Protein AF-A0A6P6GBT5-F1 (afdb_monomer_lite)

pLDDT: mean 78.89, std 23.99, range [30.38, 98.62]

Structure (mmCIF, N/CA/C/O backbone):
data_AF-A0A6P6GBT5-F1
#
_entry.id   AF-A0A6P6GBT5-F1
#
loop_
_atom_site.group_PDB
_atom_site.id
_atom_site.type_symbol
_atom_site.label_atom_id
_atom_site.label_alt_id
_atom_site.label_comp_id
_atom_site.label_asym_id
_atom_site.label_entity_id
_atom_site.label_seq_id
_atom_site.pdbx_PDB_ins_code
_atom_site.Cartn_x
_atom_site.Cartn_y
_atom_site.Cartn_z
_atom_site.occupancy
_atom_site.B_iso_or_equiv
_atom_site.auth_seq_id
_atom_site.auth_comp_id
_atom_site.auth_asym_id
_atom_site.auth_atom_id
_atom_site.pdbx_PDB_model_num
ATOM 1 N N . MET A 1 1 ? 24.470 29.383 -25.646 1.00 50.72 1 MET A N 1
ATOM 2 C CA . MET A 1 1 ? 24.548 29.019 -24.211 1.00 50.72 1 MET A CA 1
ATOM 3 C C . MET A 1 1 ? 24.202 30.186 -23.265 1.00 50.72 1 MET A C 1
ATOM 5 O O . MET A 1 1 ? 24.643 30.165 -22.128 1.00 50.72 1 MET A O 1
ATOM 9 N N . SER A 1 2 ? 23.346 31.145 -23.660 1.00 50.00 2 SER A N 1
ATOM 10 C CA . SER A 1 2 ? 22.980 32.285 -22.785 1.00 50.00 2 SER A CA 1
ATOM 11 C C . SER A 1 2 ? 21.480 32.556 -22.617 1.00 50.00 2 SER A C 1
ATOM 13 O O . SER A 1 2 ? 21.147 33.439 -21.845 1.00 50.00 2 SER A O 1
ATOM 15 N N . SER A 1 3 ? 20.554 31.818 -23.249 1.00 51.53 3 SER A N 1
ATOM 16 C CA . SER A 1 3 ? 19.111 32.133 -23.123 1.00 51.53 3 SER A CA 1
ATOM 17 C C . SER A 1 3 ? 18.326 31.259 -22.135 1.00 51.53 3 SER A C 1
ATOM 19 O O . SER A 1 3 ? 17.147 31.505 -21.929 1.00 51.53 3 SER A O 1
ATOM 21 N N . ILE A 1 4 ? 18.946 30.250 -21.508 1.00 47.84 4 ILE A N 1
ATOM 22 C CA . ILE A 1 4 ? 18.258 29.350 -20.554 1.00 47.84 4 ILE A CA 1
ATOM 23 C C . ILE A 1 4 ? 18.441 29.820 -19.097 1.00 47.84 4 ILE A C 1
ATOM 25 O O . ILE A 1 4 ? 17.639 29.488 -18.230 1.00 47.84 4 ILE A O 1
ATOM 29 N N . LEU A 1 5 ? 19.456 30.648 -18.824 1.00 44.03 5 LEU A N 1
ATOM 30 C CA . LEU A 1 5 ? 19.703 31.200 -17.485 1.00 44.03 5 LEU A CA 1
ATOM 31 C C . LEU A 1 5 ? 18.878 32.470 -17.193 1.00 44.03 5 LEU A C 1
ATOM 33 O O . LEU A 1 5 ? 18.572 32.733 -16.035 1.00 44.03 5 LEU A O 1
ATOM 37 N N . GLU A 1 6 ? 18.443 33.204 -18.223 1.00 42.38 6 GLU A N 1
ATOM 38 C CA . GLU A 1 6 ? 17.617 34.419 -18.084 1.00 42.38 6 GLU A CA 1
ATOM 39 C C . GLU A 1 6 ? 16.143 34.097 -17.747 1.00 42.38 6 GLU A C 1
ATOM 41 O O . GLU A 1 6 ? 15.542 34.728 -16.875 1.00 42.38 6 GLU A O 1
ATOM 46 N N . GLU A 1 7 ? 15.578 33.037 -18.340 1.00 43.94 7 GLU A N 1
ATOM 47 C CA . GLU A 1 7 ? 14.202 32.570 -18.071 1.00 43.94 7 GLU A CA 1
ATOM 48 C C . GLU A 1 7 ? 14.028 32.058 -16.624 1.00 43.94 7 GLU A C 1
ATOM 50 O O . GLU A 1 7 ? 12.977 32.229 -16.002 1.00 43.94 7 GLU A O 1
ATOM 55 N N . GLY A 1 8 ? 15.090 31.489 -16.038 1.00 43.59 8 GLY A N 1
ATOM 56 C CA . GLY A 1 8 ? 15.095 31.023 -14.647 1.00 43.59 8 GLY A CA 1
ATOM 57 C C . GLY A 1 8 ? 15.109 32.155 -13.611 1.00 43.59 8 GLY A C 1
ATOM 58 O O . GLY A 1 8 ? 14.575 31.994 -12.511 1.00 43.59 8 GLY A O 1
ATOM 59 N N . MET A 1 9 ? 15.667 33.319 -13.958 1.00 42.62 9 MET A N 1
ATOM 60 C CA . MET A 1 9 ? 15.789 34.465 -13.048 1.00 42.62 9 MET A CA 1
ATOM 61 C C . MET A 1 9 ? 14.521 35.338 -13.016 1.00 42.62 9 MET A C 1
ATOM 63 O O . MET A 1 9 ? 14.186 35.909 -11.973 1.00 42.62 9 MET A O 1
ATOM 67 N N . LEU A 1 10 ? 13.752 35.373 -14.111 1.00 46.16 10 LEU A N 1
ATOM 68 C CA . LEU A 1 10 ? 12.470 36.092 -14.194 1.00 46.16 10 LEU A CA 1
ATOM 69 C C . LEU A 1 10 ? 11.337 35.411 -13.402 1.00 46.16 10 LEU A C 1
ATOM 71 O O . LEU A 1 10 ? 10.457 36.093 -12.867 1.00 46.16 10 LEU A O 1
ATOM 75 N N . LEU A 1 11 ? 11.389 34.086 -13.236 1.00 45.25 11 LEU A N 1
ATOM 76 C CA . LEU A 1 11 ? 10.449 33.325 -12.399 1.00 45.25 11 LEU A CA 1
ATOM 77 C C . LEU A 1 11 ? 10.696 33.513 -10.892 1.00 45.25 11 LEU A C 1
ATOM 79 O O . LEU A 1 11 ? 9.744 33.537 -10.111 1.00 45.25 11 LEU A O 1
ATOM 83 N N . TRP A 1 12 ? 11.946 33.742 -10.479 1.00 42.47 12 TRP A N 1
ATOM 84 C CA . TRP A 1 12 ? 12.296 34.017 -9.079 1.00 42.47 12 TRP A CA 1
ATOM 85 C C . TRP A 1 12 ? 11.873 35.418 -8.611 1.00 42.47 12 TRP A C 1
ATOM 87 O O . TRP A 1 12 ? 11.476 35.598 -7.457 1.00 42.47 12 TRP A O 1
ATOM 97 N N . LEU A 1 13 ? 11.880 36.414 -9.502 1.00 41.12 13 LEU A N 1
ATOM 98 C CA . LEU A 1 13 ? 11.468 37.787 -9.176 1.00 41.12 13 LEU A CA 1
ATOM 99 C C . LEU A 1 13 ? 9.943 37.956 -9.064 1.00 41.12 13 LEU A C 1
ATOM 101 O O . LEU A 1 13 ? 9.474 38.864 -8.375 1.00 41.12 13 LEU A O 1
ATOM 105 N N . ARG A 1 14 ? 9.151 37.056 -9.663 1.00 41.09 14 ARG A N 1
ATOM 106 C CA . ARG A 1 14 ? 7.678 37.093 -9.591 1.00 41.09 14 ARG A CA 1
ATOM 107 C C . ARG A 1 14 ? 7.109 36.474 -8.307 1.00 41.09 14 ARG A C 1
ATOM 109 O O . ARG A 1 14 ? 5.972 36.772 -7.950 1.00 41.09 14 ARG A O 1
ATOM 116 N N . LEU A 1 15 ? 7.903 35.688 -7.573 1.00 38.94 15 LEU A N 1
ATOM 117 C CA . LEU A 1 15 ? 7.480 35.017 -6.336 1.00 38.94 15 LEU A CA 1
ATOM 118 C C . LEU A 1 15 ? 7.611 35.888 -5.070 1.00 38.94 15 LEU A C 1
ATOM 120 O O . LEU A 1 15 ? 7.027 35.569 -4.038 1.00 38.94 15 LEU A O 1
ATOM 124 N N . LYS A 1 16 ? 8.336 37.014 -5.126 1.00 35.19 16 LYS A N 1
ATOM 125 C CA . LYS A 1 16 ? 8.578 37.886 -3.956 1.00 35.19 16 LYS A CA 1
ATOM 126 C C . LYS A 1 16 ? 7.539 38.998 -3.745 1.00 35.19 16 LYS A C 1
ATOM 128 O O . LYS A 1 16 ? 7.693 39.797 -2.825 1.00 35.19 16 LYS A O 1
ATOM 133 N N . ARG A 1 17 ? 6.480 39.065 -4.564 1.00 37.09 17 ARG A N 1
ATOM 134 C CA . ARG A 1 17 ? 5.528 40.197 -4.599 1.00 37.09 17 ARG A CA 1
ATOM 135 C C . ARG A 1 17 ? 4.096 39.872 -4.139 1.00 37.09 17 ARG A C 1
ATOM 137 O O . ARG A 1 17 ? 3.170 40.557 -4.553 1.00 37.09 17 ARG A O 1
ATOM 144 N N . PHE A 1 18 ? 3.908 38.875 -3.271 1.00 33.31 18 PHE A N 1
ATOM 145 C CA . PHE A 1 18 ? 2.591 38.569 -2.674 1.00 33.31 18 PHE A CA 1
ATOM 146 C C . PHE A 1 18 ? 2.531 38.633 -1.141 1.00 33.31 18 PHE A C 1
ATOM 148 O O . PHE A 1 18 ? 1.505 38.305 -0.558 1.00 33.31 18 PHE A O 1
ATOM 155 N N . ASN A 1 19 ? 3.575 39.139 -0.480 1.00 34.88 19 ASN A N 1
ATOM 156 C CA . ASN A 1 19 ? 3.504 39.511 0.934 1.00 34.88 19 ASN A CA 1
ATOM 157 C C . ASN A 1 19 ? 3.488 41.034 1.064 1.00 34.88 19 ASN A C 1
ATOM 159 O O . ASN A 1 19 ? 4.539 41.639 1.266 1.00 34.88 19 ASN A O 1
ATOM 163 N N . GLN A 1 20 ? 2.309 41.642 0.907 1.00 39.12 20 GLN A N 1
ATOM 164 C CA . GLN A 1 20 ? 1.936 42.921 1.525 1.00 39.12 20 GLN A CA 1
ATOM 165 C C . GLN A 1 20 ? 0.478 43.287 1.199 1.00 39.12 20 GLN A C 1
ATOM 167 O O . GLN A 1 20 ? 0.053 43.096 0.065 1.00 39.12 20 GLN A O 1
ATOM 172 N N . LEU A 1 21 ? -0.201 43.886 2.195 1.00 31.64 21 LEU A N 1
ATOM 173 C CA . LEU A 1 21 ? -1.620 44.299 2.307 1.00 31.64 21 LEU A CA 1
ATOM 174 C C . LEU A 1 21 ? -2.494 43.196 2.942 1.00 31.64 21 LEU A C 1
ATOM 176 O O . LEU A 1 21 ? -2.614 42.115 2.391 1.00 31.64 21 LEU A O 1
ATOM 180 N N . THR A 1 22 ? -3.087 43.356 4.131 1.00 31.16 22 THR A N 1
ATOM 181 C CA . T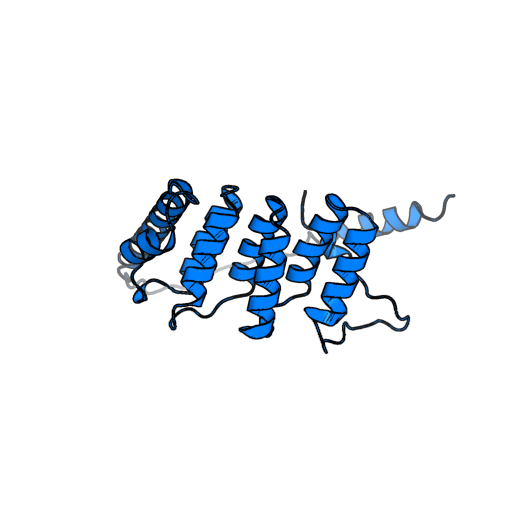HR A 1 22 ? -3.732 44.551 4.715 1.00 31.16 22 THR A CA 1
ATOM 182 C C . THR A 1 22 ? -3.769 44.526 6.252 1.00 31.16 22 THR A C 1
ATOM 184 O O . THR A 1 22 ? -3.916 43.468 6.859 1.00 31.16 22 THR A O 1
ATOM 187 N N . GLN A 1 23 ? -3.723 45.712 6.867 1.00 30.38 23 GLN A N 1
ATOM 188 C CA . GLN A 1 23 ? -3.923 45.977 8.298 1.00 30.38 23 GLN A CA 1
ATOM 189 C C . GLN A 1 23 ? -5.180 46.855 8.532 1.00 30.38 23 GLN A C 1
ATOM 191 O O . GLN A 1 23 ? -5.295 47.878 7.861 1.00 30.38 23 GLN A O 1
ATOM 196 N N . ILE A 1 24 ? -5.989 46.486 9.559 1.00 36.81 24 ILE A N 1
ATOM 197 C CA . ILE A 1 24 ? -6.813 47.318 10.511 1.00 36.81 24 ILE A CA 1
ATOM 198 C C . ILE A 1 24 ? -8.181 47.893 9.982 1.00 36.81 24 ILE A C 1
ATOM 200 O O . ILE A 1 24 ? -8.232 48.103 8.774 1.00 36.81 24 ILE A O 1
ATOM 204 N N . PRO A 1 25 ? -9.284 48.202 10.771 1.00 40.22 25 PRO A N 1
ATOM 205 C CA . PRO A 1 25 ? -9.541 48.234 12.253 1.00 40.22 25 PRO A CA 1
ATOM 206 C C . PRO A 1 25 ? -10.901 47.716 12.880 1.00 40.22 25 PRO A C 1
ATOM 208 O O . PRO A 1 25 ? -11.955 47.753 12.263 1.00 40.22 25 PRO A O 1
ATOM 211 N N . HIS A 1 26 ? -10.843 47.437 14.206 1.00 33.88 26 HIS A N 1
ATOM 212 C CA . HIS A 1 26 ? -11.731 47.744 15.384 1.00 33.88 26 HIS A CA 1
ATOM 213 C C . HIS A 1 26 ? -13.219 47.291 15.631 1.00 33.88 26 HIS A C 1
ATOM 215 O O . HIS A 1 26 ? -14.155 47.821 15.049 1.00 33.88 26 HIS A O 1
ATOM 221 N N . LYS A 1 27 ? -13.372 46.575 16.782 1.00 35.78 27 LYS A N 1
ATOM 222 C CA . LYS A 1 27 ? -14.308 46.714 17.959 1.00 35.78 27 LYS A CA 1
ATOM 223 C C . LYS A 1 27 ? -15.612 45.847 18.056 1.00 35.78 27 LYS A C 1
ATOM 225 O O . LYS A 1 27 ? -16.275 45.660 17.045 1.00 35.78 27 LYS A O 1
ATOM 230 N N . PRO A 1 28 ? -15.988 45.306 19.257 1.00 53.88 28 PRO A N 1
ATOM 231 C CA . PRO A 1 28 ? -16.973 44.215 19.424 1.00 53.88 28 PRO A CA 1
ATOM 232 C C . PRO A 1 28 ? -18.334 44.660 20.011 1.00 53.88 28 PRO A C 1
ATOM 234 O O . PRO A 1 28 ? -18.479 45.818 20.411 1.00 53.88 28 PRO A O 1
ATOM 237 N N . PRO A 1 29 ? -19.283 43.715 20.200 1.00 42.47 29 PRO A N 1
ATOM 238 C CA . PRO A 1 29 ? -19.929 43.626 21.512 1.00 42.47 29 PRO A CA 1
ATOM 239 C C . PRO A 1 29 ? -20.152 42.205 22.073 1.00 42.47 29 PRO A C 1
ATOM 241 O O . PRO A 1 29 ? -20.138 41.185 21.394 1.00 42.47 29 PRO A O 1
ATOM 244 N N . SER A 1 30 ? -20.351 42.243 23.387 1.00 38.16 30 SER A N 1
ATOM 245 C CA . SER A 1 30 ? -20.707 41.253 24.404 1.00 38.16 30 SER A CA 1
ATOM 246 C C . SER A 1 30 ? -21.694 40.126 24.058 1.00 38.16 30 SER A C 1
ATOM 248 O O . SER A 1 30 ? -22.728 40.372 23.444 1.00 38.16 30 SER A O 1
ATOM 250 N N . SER A 1 31 ? -21.481 38.969 24.703 1.00 37.81 31 SER A N 1
ATOM 251 C CA . SER A 1 31 ? -22.357 38.356 25.735 1.00 37.81 31 SER A CA 1
ATOM 252 C C . SER A 1 31 ? -22.583 36.837 25.605 1.00 37.81 31 SER A C 1
ATOM 254 O O . SER A 1 31 ? -22.701 36.283 24.518 1.00 37.81 31 SER A O 1
ATOM 256 N N . PHE A 1 32 ? -22.660 36.216 26.790 1.00 34.94 32 PHE A N 1
ATOM 257 C CA . PHE A 1 32 ? -23.063 34.846 27.138 1.00 34.94 32 PHE A CA 1
ATOM 258 C C . PHE A 1 32 ? -22.054 33.715 26.896 1.00 34.94 32 PHE A C 1
ATOM 260 O O . PHE A 1 32 ? -22.201 32.852 26.035 1.00 34.94 32 PHE A O 1
ATOM 267 N N . SER A 1 33 ? -21.062 33.646 27.786 1.00 40.81 33 SER A N 1
ATOM 268 C CA . SER A 1 33 ? -20.353 32.404 28.086 1.00 40.81 33 SER A CA 1
ATOM 269 C C . SER A 1 33 ? -21.268 31.454 28.868 1.00 40.81 33 SER A C 1
ATOM 271 O O . SER A 1 33 ? -21.446 31.603 30.078 1.00 40.81 33 SER A O 1
ATOM 273 N N . VAL A 1 34 ? -21.822 30.455 28.184 1.00 45.50 34 VAL A N 1
ATOM 274 C CA . VAL A 1 34 ? -22.273 29.216 28.828 1.00 45.50 34 VAL A CA 1
ATOM 275 C C . VAL A 1 34 ? -21.027 28.347 29.017 1.00 45.50 34 VAL A C 1
ATOM 277 O O . VAL A 1 34 ? -20.341 28.076 28.026 1.00 45.50 34 VAL A O 1
ATOM 280 N N . PRO A 1 35 ? -20.679 27.898 30.235 1.00 43.28 35 PRO A N 1
ATOM 281 C CA . PRO A 1 35 ? -19.579 26.966 30.408 1.00 43.28 35 PRO A CA 1
ATOM 282 C C . PRO A 1 35 ? -20.035 25.599 29.891 1.00 43.28 35 PRO A C 1
ATOM 284 O O . PRO A 1 35 ? -20.583 24.778 30.626 1.00 43.28 35 PRO A O 1
ATOM 287 N N . VAL A 1 36 ? -19.815 25.338 28.602 1.00 52.81 36 VAL A N 1
ATOM 288 C CA . VAL A 1 36 ? -19.849 23.971 28.087 1.00 52.81 36 VAL A CA 1
ATOM 289 C C . VAL A 1 36 ? -18.686 23.247 28.749 1.00 52.81 36 VAL A C 1
ATOM 291 O O . VAL A 1 36 ? -17.517 23.571 28.543 1.00 52.81 36 VAL A O 1
ATOM 294 N N . ARG A 1 37 ? -19.031 22.290 29.607 1.00 50.12 37 ARG A N 1
ATOM 295 C CA . ARG A 1 37 ? -18.130 21.436 30.378 1.00 50.12 37 ARG A CA 1
ATOM 296 C C . ARG A 1 37 ? -17.264 20.609 29.415 1.00 50.12 37 ARG A C 1
ATOM 298 O O . ARG A 1 37 ? -17.566 19.462 29.113 1.00 50.12 37 ARG A O 1
ATOM 305 N N . SER A 1 38 ? -16.181 21.200 28.912 1.00 50.91 38 SER A N 1
ATOM 306 C CA . SER A 1 38 ? -15.305 20.640 27.869 1.00 50.91 38 SER A CA 1
ATOM 307 C C . SER A 1 38 ? -14.304 19.594 28.391 1.00 50.91 38 SER A C 1
ATOM 309 O O . SER A 1 38 ? -13.219 19.425 27.835 1.00 50.91 38 SER A O 1
ATOM 311 N N . PHE A 1 39 ? -14.654 18.867 29.452 1.00 46.59 39 PHE A N 1
ATOM 312 C CA . PHE A 1 39 ? -13.769 17.861 30.042 1.00 46.59 39 PHE A CA 1
ATOM 313 C C . PHE A 1 39 ? -13.817 16.515 29.299 1.00 46.59 39 PHE A C 1
ATOM 315 O O . PHE A 1 39 ? -12.895 15.725 29.423 1.00 46.59 39 PHE A O 1
ATOM 322 N N . SER A 1 40 ? -14.829 16.252 28.467 1.00 53.62 40 SER A N 1
ATOM 323 C CA . SER A 1 40 ? -15.024 14.925 27.854 1.00 53.62 40 SER A CA 1
ATOM 324 C C . SER A 1 40 ? -14.212 14.685 26.572 1.00 53.62 40 SER A C 1
ATOM 326 O O . SER A 1 40 ? -13.865 13.547 26.263 1.00 53.62 40 SER A O 1
ATOM 328 N N . ARG A 1 41 ? -13.885 15.740 25.809 1.00 50.31 41 ARG A N 1
ATOM 329 C CA . ARG A 1 41 ? -13.263 15.605 24.474 1.00 50.31 41 ARG A CA 1
ATOM 330 C C . ARG A 1 41 ? -11.751 15.335 24.533 1.00 50.31 41 ARG A C 1
ATOM 332 O O . ARG A 1 41 ? -11.218 14.672 23.648 1.00 50.31 41 ARG A O 1
ATOM 339 N N . SER A 1 42 ? -11.064 15.810 25.573 1.00 59.94 42 SER A N 1
ATOM 340 C CA . SER A 1 42 ? -9.618 15.605 25.767 1.00 59.94 42 SER A CA 1
ATOM 341 C C . SER A 1 42 ? -9.272 14.189 26.242 1.00 59.94 42 SER A C 1
ATOM 343 O O . SER A 1 42 ? -8.252 13.635 25.831 1.00 59.94 42 SER A O 1
ATOM 345 N N . HIS A 1 43 ? -10.125 13.569 27.064 1.00 59.81 43 HIS A N 1
ATOM 346 C CA . HIS A 1 43 ? -9.920 12.191 27.518 1.00 59.81 43 HIS A CA 1
ATOM 347 C C . HIS A 1 43 ? -10.070 11.185 26.371 1.00 59.81 43 HIS A C 1
ATOM 349 O O . HIS A 1 43 ? -9.225 10.305 26.220 1.00 59.81 43 HIS A O 1
ATOM 355 N N . GLN A 1 44 ? -11.075 11.361 25.507 1.00 62.75 44 GLN A N 1
ATOM 356 C CA . GLN A 1 44 ? -11.329 10.447 24.390 1.00 62.75 44 GLN A CA 1
ATOM 357 C C . GLN A 1 44 ? -10.245 10.522 23.296 1.00 62.75 44 GLN A C 1
ATOM 359 O O . GLN A 1 44 ? -9.860 9.499 22.720 1.00 62.75 44 GLN A O 1
ATOM 364 N N . SER A 1 45 ? -9.699 11.718 23.036 1.00 74.31 45 SER A N 1
ATOM 365 C CA . SER A 1 45 ? -8.583 11.887 22.095 1.00 74.31 45 SER A CA 1
ATOM 366 C C . SER A 1 45 ? -7.277 11.292 22.636 1.00 74.31 45 SER A C 1
ATOM 368 O O . SER A 1 45 ? -6.561 10.617 21.894 1.00 74.31 45 SER A O 1
ATOM 370 N N . SER A 1 46 ? -6.999 11.467 23.933 1.00 83.50 46 SER A N 1
ATOM 371 C CA . SER A 1 46 ? -5.843 10.867 24.611 1.00 83.50 46 SER A CA 1
ATOM 372 C C . SER A 1 46 ? -5.915 9.337 24.623 1.00 83.50 46 SER A C 1
ATOM 374 O O . SER A 1 46 ? -4.951 8.662 24.266 1.00 83.50 46 SER A O 1
ATOM 376 N N . GLU A 1 47 ? -7.081 8.769 24.939 1.00 85.12 47 GLU A N 1
ATOM 377 C CA . GLU A 1 47 ? -7.282 7.318 24.955 1.00 85.12 47 GLU A CA 1
ATOM 378 C C . GLU A 1 47 ? -7.085 6.695 23.566 1.00 85.12 47 GLU A C 1
ATOM 380 O O . GLU A 1 47 ? -6.398 5.682 23.426 1.00 85.12 47 GLU A O 1
ATOM 385 N N . THR A 1 48 ? -7.619 7.332 22.521 1.00 87.56 48 THR A N 1
ATOM 386 C CA . THR A 1 48 ? -7.431 6.882 21.134 1.00 87.56 48 THR A CA 1
ATOM 387 C C . THR A 1 48 ? -5.957 6.928 20.737 1.00 87.56 48 THR A C 1
ATOM 389 O O . THR A 1 48 ? -5.432 5.960 20.188 1.00 87.56 48 THR A O 1
ATOM 392 N N . LYS A 1 49 ? -5.249 8.011 21.082 1.00 92.19 49 LYS A N 1
ATOM 393 C CA . LYS A 1 49 ? -3.806 8.141 20.838 1.00 92.19 49 LYS A CA 1
ATOM 394 C C . LYS A 1 49 ? -3.010 7.025 21.523 1.00 92.19 49 LYS A C 1
ATOM 396 O O . LYS A 1 49 ? -2.134 6.432 20.889 1.00 92.19 49 LYS A O 1
ATOM 401 N N . ASN A 1 50 ? -3.342 6.713 22.776 1.00 92.81 50 ASN A N 1
ATOM 402 C CA . ASN A 1 50 ? -2.709 5.643 23.550 1.00 92.81 50 ASN A CA 1
ATOM 403 C C . ASN A 1 50 ? -2.981 4.260 22.943 1.00 92.81 50 ASN A C 1
ATOM 405 O O . ASN A 1 50 ? -2.061 3.449 22.844 1.00 92.81 50 ASN A O 1
ATOM 409 N N . LYS A 1 51 ? -4.210 4.003 22.472 1.00 93.75 51 LYS A N 1
ATOM 410 C CA . LYS A 1 51 ? -4.556 2.772 21.741 1.00 93.75 51 LYS A CA 1
ATOM 411 C C . LYS A 1 51 ? -3.724 2.631 20.467 1.00 93.75 51 LYS A C 1
ATOM 413 O O . LYS A 1 51 ? -3.137 1.578 20.246 1.00 93.75 51 LYS A O 1
ATOM 418 N N . ILE A 1 52 ? -3.603 3.698 19.676 1.00 95.94 52 ILE A N 1
ATOM 419 C CA . ILE A 1 52 ? -2.774 3.694 18.463 1.00 95.94 52 ILE A CA 1
ATOM 420 C C . ILE A 1 52 ? -1.302 3.413 18.820 1.00 95.94 52 ILE A C 1
ATOM 422 O O . ILE A 1 52 ? -0.677 2.592 18.157 1.00 95.94 52 ILE A O 1
ATOM 426 N N . GLU A 1 53 ? -0.734 4.041 19.863 1.00 96.81 53 GLU A N 1
ATOM 427 C CA . GLU A 1 53 ? 0.672 3.795 20.262 1.00 96.81 53 GLU A CA 1
ATOM 428 C C . GLU A 1 53 ? 0.879 2.342 20.689 1.00 96.81 53 GLU A C 1
ATOM 430 O O . GLU A 1 53 ? 1.870 1.710 20.322 1.00 96.81 53 GLU A O 1
ATOM 435 N N . ARG A 1 54 ? -0.080 1.794 21.445 1.00 96.88 54 ARG A N 1
ATOM 436 C CA . ARG A 1 54 ? -0.057 0.395 21.865 1.00 96.88 54 ARG A CA 1
ATOM 437 C C . ARG A 1 54 ? -0.032 -0.538 20.658 1.00 96.88 54 ARG A C 1
ATOM 439 O O . ARG A 1 54 ? 0.797 -1.439 20.632 1.00 96.88 54 ARG A O 1
ATOM 446 N N . ILE A 1 55 ? -0.896 -0.324 19.664 1.00 97.56 55 ILE A N 1
ATOM 447 C CA . ILE A 1 55 ? -0.931 -1.168 18.461 1.00 97.56 55 ILE A CA 1
ATOM 448 C C . ILE A 1 55 ? 0.352 -1.042 17.643 1.00 97.56 55 ILE A C 1
ATOM 450 O O . ILE A 1 55 ? 0.904 -2.056 17.228 1.00 97.56 55 ILE A O 1
ATOM 454 N N . VAL A 1 56 ? 0.872 0.173 17.460 1.00 98.00 56 VAL A N 1
ATOM 455 C CA . VAL A 1 56 ? 2.151 0.389 16.765 1.00 98.00 56 VAL A CA 1
ATOM 456 C C . VAL A 1 56 ? 3.282 -0.380 17.449 1.00 98.00 56 VAL A C 1
ATOM 458 O O . VAL A 1 56 ? 4.061 -1.049 16.771 1.00 98.00 56 VAL A O 1
ATOM 461 N N . ARG A 1 57 ? 3.343 -0.344 18.786 1.00 97.94 57 ARG A N 1
ATOM 462 C CA . ARG A 1 57 ? 4.316 -1.113 19.569 1.00 97.94 57 ARG A CA 1
ATOM 463 C C . ARG A 1 57 ? 4.133 -2.619 19.384 1.00 97.94 57 ARG A C 1
ATOM 465 O O . ARG A 1 57 ? 5.091 -3.298 19.044 1.00 97.94 57 ARG A O 1
ATOM 472 N N . VAL A 1 58 ? 2.903 -3.117 19.525 1.00 97.81 58 VAL A N 1
ATOM 473 C CA . VAL A 1 58 ? 2.566 -4.536 19.318 1.00 97.81 58 VAL A CA 1
ATOM 474 C C . VAL A 1 58 ? 3.025 -5.024 17.943 1.00 97.81 58 VAL A C 1
ATOM 476 O O . VAL A 1 58 ? 3.613 -6.095 17.845 1.00 97.81 58 VAL A O 1
ATOM 479 N N . ILE A 1 59 ? 2.804 -4.236 16.889 1.00 98.00 59 ILE A N 1
ATOM 480 C CA . ILE A 1 59 ? 3.245 -4.569 15.529 1.00 98.00 59 ILE A CA 1
ATOM 481 C C . ILE A 1 59 ? 4.775 -4.581 15.441 1.00 98.00 59 ILE A C 1
ATOM 483 O O . ILE A 1 59 ? 5.353 -5.529 14.910 1.00 98.00 59 ILE A O 1
ATOM 487 N N . ASN A 1 60 ? 5.445 -3.542 15.941 1.00 97.56 60 ASN A N 1
ATOM 488 C CA . ASN A 1 60 ? 6.898 -3.411 15.823 1.00 97.56 60 ASN A CA 1
ATOM 489 C C . ASN A 1 60 ? 7.654 -4.497 16.594 1.00 97.56 60 ASN A C 1
ATOM 491 O O . ASN A 1 60 ? 8.585 -5.079 16.033 1.00 97.56 60 ASN A O 1
ATOM 495 N N . ASP A 1 61 ? 7.210 -4.819 17.806 1.00 97.19 61 ASP A N 1
ATOM 496 C CA . ASP A 1 61 ? 7.882 -5.758 18.709 1.00 97.19 61 ASP A CA 1
ATOM 497 C C . ASP A 1 61 ? 7.569 -7.229 18.375 1.00 97.19 61 ASP A C 1
ATOM 499 O O . ASP A 1 61 ? 8.224 -8.139 18.876 1.00 97.19 61 ASP A O 1
ATOM 503 N N . HIS A 1 62 ? 6.589 -7.489 17.503 1.00 97.81 62 HIS A N 1
ATOM 504 C CA . HIS A 1 62 ? 6.179 -8.848 17.143 1.00 97.81 62 HIS A CA 1
ATOM 505 C C . HIS A 1 62 ? 7.306 -9.653 16.471 1.00 97.81 62 HIS A C 1
ATOM 507 O O . HIS A 1 62 ? 7.938 -9.125 15.555 1.00 97.81 62 HIS A O 1
ATOM 513 N N . PRO A 1 63 ? 7.498 -10.951 16.760 1.00 95.88 63 PRO A N 1
ATOM 514 C CA . PRO A 1 63 ? 8.533 -11.782 16.129 1.00 95.88 63 PRO A CA 1
ATOM 515 C C . PRO A 1 63 ? 8.161 -12.252 14.705 1.00 95.88 63 PRO A C 1
ATOM 517 O O . PRO A 1 63 ? 8.431 -13.375 14.309 1.00 95.88 63 PRO A O 1
ATOM 520 N N . PHE A 1 64 ? 7.483 -11.423 13.906 1.00 93.94 64 PHE A N 1
ATOM 521 C CA . PHE A 1 64 ? 7.175 -11.766 12.511 1.00 93.94 64 PHE A CA 1
ATOM 522 C C . PHE A 1 64 ? 8.470 -11.791 11.671 1.00 93.94 64 PHE A C 1
ATOM 524 O O . PHE A 1 64 ? 9.234 -10.822 11.775 1.00 93.94 64 PHE A O 1
ATOM 531 N N . PRO A 1 65 ? 8.697 -12.795 10.796 1.00 92.50 65 PRO A N 1
ATOM 532 C CA . PRO A 1 65 ? 7.735 -13.785 10.283 1.00 92.50 65 PRO A CA 1
ATOM 533 C C . PRO A 1 65 ? 7.648 -15.118 11.041 1.00 92.50 65 PRO A C 1
ATOM 535 O O . PRO A 1 65 ? 6.834 -15.952 10.655 1.00 92.50 65 PRO A O 1
ATOM 538 N N . ASP A 1 66 ? 8.427 -15.320 12.105 1.00 94.25 66 ASP A N 1
ATOM 539 C CA . ASP A 1 66 ? 8.472 -16.595 12.843 1.00 94.25 66 ASP A CA 1
ATOM 540 C C . ASP A 1 66 ? 7.110 -16.966 13.446 1.00 94.25 66 ASP A C 1
ATOM 542 O O . ASP A 1 66 ? 6.769 -18.140 13.585 1.00 94.25 66 ASP A O 1
ATOM 546 N N . GLN A 1 67 ? 6.308 -15.950 13.777 1.00 93.75 67 GLN A N 1
ATOM 547 C CA . GLN A 1 67 ? 4.920 -16.106 14.202 1.00 93.75 67 GLN A CA 1
ATOM 548 C C . GLN A 1 67 ? 3.977 -15.249 13.344 1.00 93.75 67 GLN A C 1
ATOM 550 O O . GLN A 1 67 ? 4.327 -14.118 12.976 1.00 93.75 67 GLN A O 1
ATOM 555 N N . PRO A 1 68 ? 2.753 -15.735 13.056 1.00 94.31 68 PRO A N 1
ATOM 556 C CA . PRO A 1 68 ? 1.765 -14.974 12.303 1.00 94.31 68 PRO A CA 1
ATOM 557 C C . PRO A 1 68 ? 1.270 -13.769 13.111 1.00 94.31 68 PRO A C 1
ATOM 559 O O . PRO A 1 68 ? 0.765 -13.909 14.223 1.00 94.31 68 PRO A O 1
ATOM 562 N N . LEU A 1 69 ? 1.363 -12.572 12.525 1.00 96.00 69 LEU A N 1
ATOM 563 C CA . LEU A 1 69 ? 0.953 -11.324 13.183 1.00 96.00 69 LEU A CA 1
ATOM 564 C C . LEU A 1 69 ? -0.571 -11.239 13.397 1.00 96.00 69 LEU A C 1
ATOM 566 O O . LEU A 1 69 ? -1.034 -10.581 14.328 1.00 96.00 69 LEU A O 1
ATOM 570 N N . GLN A 1 70 ? -1.353 -11.923 12.558 1.00 93.44 70 GLN A N 1
ATOM 571 C CA . GLN A 1 70 ? -2.816 -11.847 12.542 1.00 93.44 70 GLN A CA 1
ATOM 572 C C . GLN A 1 70 ? -3.455 -12.182 13.897 1.00 93.44 70 GLN A C 1
ATOM 574 O O . GLN A 1 70 ? -4.341 -11.456 14.347 1.00 93.44 70 GLN A O 1
ATOM 579 N N . THR A 1 71 ? -2.986 -13.230 14.581 1.00 92.62 71 THR A N 1
ATOM 580 C CA . THR A 1 71 ? -3.518 -13.633 15.895 1.00 92.62 71 THR A CA 1
ATOM 581 C C . THR A 1 71 ? -3.323 -12.532 16.935 1.00 92.62 71 THR A C 1
ATOM 583 O O . THR A 1 71 ? -4.247 -12.195 17.674 1.00 92.62 71 THR A O 1
ATOM 586 N N . THR A 1 72 ? -2.144 -11.914 16.953 1.00 95.88 72 THR A N 1
ATOM 587 C CA . THR A 1 72 ? -1.831 -10.819 17.875 1.00 95.88 72 THR A CA 1
ATOM 588 C C . THR A 1 72 ? -2.675 -9.576 17.578 1.00 95.88 72 THR A C 1
ATOM 590 O O . THR A 1 72 ? -3.124 -8.900 18.509 1.00 95.88 72 THR A O 1
ATOM 593 N N . LEU A 1 73 ? -2.946 -9.283 16.300 1.00 95.31 73 LEU A N 1
ATOM 594 C CA . LEU A 1 73 ? -3.836 -8.187 15.902 1.00 95.31 73 LEU A CA 1
ATOM 595 C C . LEU A 1 73 ? -5.275 -8.431 16.364 1.00 95.31 73 LEU A C 1
ATOM 597 O O . LEU A 1 73 ? -5.856 -7.538 16.975 1.00 95.31 73 LEU A O 1
ATOM 601 N N . LEU A 1 74 ? -5.813 -9.640 16.169 1.00 93.19 74 LEU A N 1
ATOM 602 C CA . LEU A 1 74 ? -7.157 -10.016 16.632 1.00 93.19 74 LEU A CA 1
ATOM 603 C C . LEU A 1 74 ? -7.321 -9.850 18.149 1.00 93.19 74 LEU A C 1
ATOM 605 O O . LEU A 1 74 ? -8.349 -9.369 18.615 1.00 93.19 74 LEU A O 1
ATOM 609 N N . GLN A 1 75 ? -6.298 -10.215 18.925 1.00 93.69 75 GLN A N 1
ATOM 610 C CA . GLN A 1 75 ? -6.327 -10.090 20.386 1.00 93.69 75 GLN A CA 1
ATOM 611 C C . GLN A 1 75 ? -6.274 -8.636 20.872 1.00 93.69 75 GLN A C 1
ATOM 613 O O . GLN A 1 75 ? -6.778 -8.329 21.950 1.00 93.69 75 GLN A O 1
ATOM 618 N N . ASN A 1 76 ? -5.641 -7.737 20.111 1.00 94.19 76 ASN A N 1
ATOM 619 C CA . ASN A 1 76 ? -5.420 -6.353 20.536 1.00 94.19 76 ASN A CA 1
ATOM 620 C C . ASN A 1 76 ? -6.369 -5.342 19.877 1.00 94.19 76 ASN A C 1
ATOM 622 O O . ASN A 1 76 ? -6.487 -4.221 20.376 1.00 94.19 76 ASN A O 1
ATOM 626 N N . ILE A 1 77 ? -7.030 -5.704 18.777 1.00 92.62 77 ILE A N 1
ATOM 627 C CA . ILE A 1 77 ? -7.875 -4.805 17.991 1.00 92.62 77 ILE A CA 1
ATOM 628 C C . ILE A 1 77 ? -9.271 -5.420 17.863 1.00 92.62 77 ILE A C 1
ATOM 630 O O . ILE A 1 77 ? -9.477 -6.297 17.023 1.00 92.62 77 ILE A O 1
ATOM 634 N N . PRO A 1 78 ? -10.254 -4.964 18.660 1.00 88.19 78 PRO A N 1
ATOM 635 C CA . PRO A 1 78 ? -11.625 -5.408 18.471 1.00 88.19 78 PRO A CA 1
ATOM 636 C C . PRO A 1 78 ? -12.156 -4.890 17.122 1.00 88.19 78 PRO A C 1
ATOM 638 O O . PRO A 1 78 ? -11.827 -3.760 16.743 1.00 88.19 78 PRO A O 1
ATOM 641 N N . PRO A 1 79 ? -13.025 -5.641 16.417 1.00 81.44 79 PRO A N 1
ATOM 642 C CA . PRO A 1 79 ? -13.556 -5.229 15.115 1.00 81.44 79 PRO A CA 1
ATOM 643 C C . PRO A 1 79 ? -14.187 -3.829 15.108 1.00 81.44 79 PRO A C 1
ATOM 645 O O . PRO A 1 79 ? -14.013 -3.077 14.156 1.00 81.44 79 PRO A O 1
ATOM 648 N N . SER A 1 80 ? -14.849 -3.437 16.201 1.00 84.12 80 SER A N 1
ATOM 649 C CA . SER A 1 80 ? -15.475 -2.118 16.358 1.00 84.12 80 SER A CA 1
ATOM 650 C C . SER A 1 80 ? -14.487 -0.948 16.467 1.00 84.12 80 SER A C 1
ATOM 652 O O . SER A 1 80 ? -14.902 0.207 16.417 1.00 84.12 80 SER A O 1
ATOM 654 N N . ALA A 1 81 ? -13.192 -1.211 16.670 1.00 85.06 81 ALA A N 1
ATOM 655 C CA . ALA A 1 81 ? -12.159 -0.175 16.725 1.00 85.06 81 ALA A CA 1
ATOM 656 C C . ALA A 1 81 ? -11.550 0.143 15.347 1.00 85.06 81 ALA A C 1
ATOM 658 O O . ALA A 1 81 ? -10.870 1.164 15.205 1.00 85.06 81 ALA A O 1
ATOM 659 N N . LEU A 1 82 ? -11.786 -0.700 14.335 1.00 89.50 82 LEU A N 1
ATOM 660 C CA . LEU A 1 82 ? -11.241 -0.532 12.987 1.00 89.50 82 LEU A CA 1
ATOM 661 C C . LEU A 1 82 ? -12.038 0.504 12.189 1.00 89.50 82 LEU A C 1
ATOM 663 O O . LEU A 1 82 ? -12.891 0.179 11.372 1.00 89.50 82 LEU A O 1
ATOM 667 N N . SER A 1 83 ? -11.717 1.775 12.418 1.00 92.50 83 SER A N 1
ATOM 668 C CA . SER A 1 83 ? -12.158 2.894 11.578 1.00 92.50 83 SER A CA 1
ATOM 669 C C . SER A 1 83 ? -11.056 3.329 10.610 1.00 92.50 83 SER A C 1
ATOM 671 O O . SER A 1 83 ? -9.870 3.112 10.868 1.00 92.50 83 SER A O 1
ATOM 673 N N . THR A 1 84 ? -11.427 4.013 9.524 1.00 94.06 84 THR A N 1
ATOM 674 C CA . THR A 1 84 ? -10.466 4.551 8.545 1.00 94.06 84 THR A CA 1
ATOM 675 C C . THR A 1 84 ? -9.403 5.432 9.205 1.00 94.06 84 THR A C 1
ATOM 677 O O . THR A 1 84 ? -8.212 5.188 9.034 1.00 94.06 84 THR A O 1
ATOM 680 N N . ILE A 1 85 ? -9.821 6.366 10.066 1.00 93.56 85 ILE A N 1
ATOM 681 C CA . ILE A 1 85 ? -8.919 7.276 10.794 1.00 93.56 85 ILE A CA 1
ATOM 682 C C . ILE A 1 85 ? -7.940 6.499 11.685 1.00 93.56 85 ILE A C 1
ATOM 684 O O . ILE A 1 85 ? -6.763 6.854 11.789 1.00 93.56 85 ILE A O 1
ATOM 688 N N . PHE A 1 86 ? -8.409 5.432 12.340 1.00 94.88 86 PHE A N 1
ATOM 689 C CA . PHE A 1 86 ? -7.561 4.598 13.187 1.00 94.88 86 PHE A CA 1
ATOM 690 C C . PHE A 1 86 ? -6.468 3.900 12.369 1.00 94.88 86 PHE A C 1
ATOM 692 O O . PHE A 1 86 ? -5.290 3.983 12.725 1.00 94.88 86 PHE A O 1
ATOM 699 N N . VAL A 1 87 ? -6.838 3.269 11.252 1.00 96.31 87 VAL A N 1
ATOM 700 C CA . VAL A 1 87 ? -5.900 2.559 10.369 1.00 96.31 87 VAL A CA 1
ATOM 701 C C . VAL A 1 87 ? -4.879 3.522 9.760 1.00 96.31 87 VAL A C 1
ATOM 703 O O . VAL A 1 87 ? -3.678 3.258 9.829 1.00 96.31 87 VAL A O 1
ATOM 706 N N . GLU A 1 88 ? -5.324 4.672 9.250 1.00 96.69 88 GLU A N 1
ATOM 707 C CA . GLU A 1 88 ? -4.446 5.730 8.728 1.00 96.69 88 GLU A CA 1
ATOM 708 C C . GLU A 1 88 ? -3.461 6.246 9.783 1.00 96.69 88 GLU A C 1
ATOM 710 O O . GLU A 1 88 ? -2.296 6.515 9.473 1.00 96.69 88 GLU A O 1
ATOM 715 N N . SER A 1 89 ? -3.903 6.358 11.039 1.00 97.31 89 SER A N 1
ATOM 716 C CA . SER A 1 89 ? -3.062 6.818 12.148 1.00 97.31 89 SER A CA 1
ATOM 717 C C . SER A 1 89 ? -2.004 5.787 12.542 1.00 97.31 89 SER A C 1
ATOM 719 O O . SER A 1 89 ? -0.848 6.152 12.771 1.00 97.31 89 SER A O 1
ATOM 721 N N . VAL A 1 90 ? -2.368 4.500 12.603 1.00 97.94 90 VAL A N 1
ATOM 722 C CA . VAL A 1 90 ? -1.410 3.411 12.858 1.00 97.94 90 VAL A CA 1
ATOM 723 C C . VAL A 1 90 ? -0.385 3.347 11.724 1.00 97.94 90 VAL A C 1
ATOM 725 O O . VAL A 1 90 ? 0.817 3.400 11.985 1.00 97.94 90 VAL A O 1
ATOM 728 N N . LEU A 1 91 ? -0.831 3.327 10.464 1.00 98.38 91 LEU A N 1
ATOM 729 C CA . LEU A 1 91 ? 0.062 3.299 9.300 1.00 98.38 91 LEU A CA 1
ATOM 730 C C . LEU A 1 91 ? 0.926 4.554 9.193 1.00 98.38 91 LEU A C 1
ATOM 732 O O . LEU A 1 91 ? 2.097 4.454 8.840 1.00 98.38 91 LEU A O 1
ATOM 736 N N . GLY A 1 92 ? 0.395 5.727 9.544 1.00 98.12 92 GLY A N 1
ATOM 737 C CA . GLY A 1 92 ? 1.160 6.972 9.589 1.00 98.12 92 GLY A CA 1
ATOM 738 C C . GLY A 1 92 ? 2.327 6.903 10.575 1.00 98.12 92 GLY A C 1
ATOM 739 O O . GLY A 1 92 ? 3.430 7.352 10.262 1.00 98.12 92 GLY A O 1
ATOM 740 N N .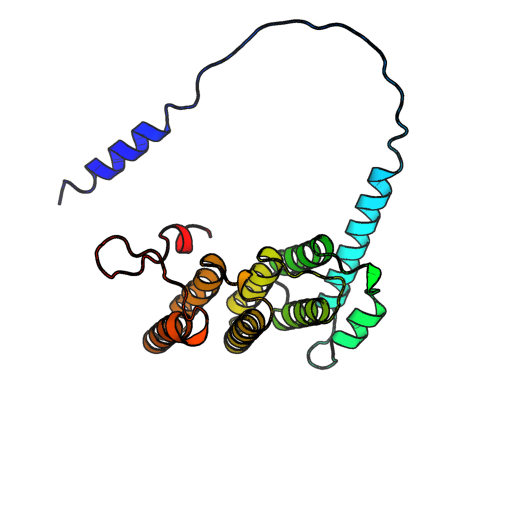 ARG A 1 93 ? 2.125 6.274 11.737 1.00 98.31 93 ARG A N 1
ATOM 741 C CA . ARG A 1 93 ? 3.194 6.056 12.723 1.00 98.31 93 ARG A CA 1
ATOM 742 C C . ARG A 1 93 ? 4.193 4.999 12.282 1.00 98.31 93 ARG A C 1
ATOM 744 O O . ARG A 1 93 ? 5.388 5.238 12.411 1.00 98.31 93 ARG A O 1
ATOM 751 N N . LEU A 1 94 ? 3.733 3.883 11.714 1.00 98.38 94 LEU A N 1
ATOM 752 C CA . LEU A 1 94 ? 4.621 2.863 11.139 1.00 98.38 94 LEU A CA 1
ATOM 753 C C . LEU A 1 94 ? 5.482 3.450 10.008 1.00 98.38 94 LEU A C 1
ATOM 755 O O . LEU A 1 94 ? 6.679 3.179 9.913 1.00 98.38 94 LEU A O 1
ATOM 759 N N . PHE A 1 95 ? 4.892 4.316 9.184 1.00 97.75 95 PHE A N 1
ATOM 760 C CA . PHE A 1 95 ? 5.590 5.040 8.128 1.00 97.75 95 PHE A CA 1
ATOM 761 C C . PHE A 1 95 ? 6.676 5.969 8.677 1.00 97.75 95 PHE A C 1
ATOM 763 O O . PHE A 1 95 ? 7.807 5.935 8.181 1.00 97.75 95 PHE A O 1
ATOM 770 N N . ALA A 1 96 ? 6.343 6.779 9.688 1.00 97.38 96 ALA A N 1
ATOM 771 C CA . ALA A 1 96 ? 7.271 7.716 10.320 1.00 97.38 96 ALA A CA 1
ATOM 772 C C . ALA A 1 96 ? 8.405 6.996 11.069 1.00 97.38 96 ALA A C 1
ATOM 774 O O . ALA A 1 96 ? 9.560 7.415 11.011 1.00 97.38 96 ALA A O 1
ATOM 775 N N . ALA A 1 97 ? 8.094 5.872 11.717 1.00 96.31 97 ALA A N 1
ATOM 776 C CA . ALA A 1 97 ? 9.044 5.065 12.475 1.00 96.31 97 ALA A CA 1
ATOM 777 C C . ALA A 1 97 ? 9.933 4.161 11.603 1.00 96.31 97 ALA A C 1
ATOM 779 O O . ALA A 1 97 ? 10.745 3.420 12.146 1.00 96.31 97 ALA A O 1
ATOM 780 N N . HIS A 1 98 ? 9.796 4.204 10.271 1.00 95.62 98 HIS A N 1
ATOM 781 C CA . HIS A 1 98 ? 10.528 3.319 9.354 1.00 95.62 98 HIS A CA 1
ATOM 782 C C . HIS A 1 98 ? 10.345 1.830 9.697 1.00 95.62 98 HIS A C 1
ATOM 784 O O . HIS A 1 98 ? 11.268 1.029 9.560 1.00 95.62 98 HIS A O 1
ATOM 790 N N . SER A 1 99 ? 9.139 1.463 10.136 1.00 96.31 99 SER A N 1
ATOM 791 C CA . SER A 1 99 ? 8.798 0.103 10.545 1.00 96.31 99 SER A CA 1
ATOM 792 C C . SER A 1 99 ? 8.987 -0.920 9.422 1.00 96.31 99 SER A C 1
ATOM 794 O O . SER A 1 99 ? 8.990 -0.596 8.232 1.00 96.31 99 SER A O 1
ATOM 796 N N . ASN A 1 100 ? 9.089 -2.194 9.807 1.00 97.25 100 ASN A N 1
ATOM 797 C CA . ASN A 1 100 ? 9.184 -3.306 8.866 1.00 97.25 100 ASN A CA 1
ATOM 798 C C . ASN A 1 100 ? 7.970 -3.334 7.913 1.00 97.25 100 ASN A C 1
ATOM 800 O O . ASN A 1 100 ? 6.818 -3.405 8.351 1.00 97.25 100 ASN A O 1
ATOM 804 N N . GLY A 1 101 ? 8.239 -3.322 6.604 1.00 96.88 101 GLY A N 1
ATOM 805 C CA . GLY A 1 101 ? 7.193 -3.250 5.582 1.00 96.88 101 GLY A CA 1
ATOM 806 C C . GLY A 1 101 ? 6.275 -4.464 5.507 1.00 96.88 101 GLY A C 1
ATOM 807 O O . GLY A 1 101 ? 5.094 -4.297 5.218 1.00 96.88 101 GLY A O 1
ATOM 808 N N . LEU A 1 102 ? 6.761 -5.665 5.829 1.00 97.81 102 LEU A N 1
ATOM 809 C CA . LEU A 1 102 ? 5.912 -6.855 5.851 1.00 97.81 102 LEU A CA 1
ATOM 810 C C . LEU A 1 102 ? 4.915 -6.795 7.010 1.00 97.81 102 LEU A C 1
ATOM 812 O O . LEU A 1 102 ? 3.742 -7.084 6.812 1.00 97.81 102 LEU A O 1
ATOM 816 N N . LYS A 1 103 ? 5.340 -6.326 8.189 1.00 98.19 103 LYS A N 1
ATOM 817 C CA . LYS A 1 103 ? 4.433 -6.157 9.337 1.00 98.19 103 LYS A CA 1
ATOM 818 C C . LYS A 1 103 ? 3.370 -5.085 9.075 1.00 98.19 103 LYS A C 1
ATOM 820 O O . LYS A 1 103 ? 2.204 -5.280 9.408 1.00 98.19 103 LYS A O 1
ATOM 825 N N . ALA A 1 104 ? 3.754 -3.975 8.437 1.00 98.38 104 ALA A N 1
ATOM 826 C CA . ALA A 1 104 ? 2.806 -2.941 8.018 1.00 98.38 104 ALA A CA 1
ATOM 827 C C . ALA A 1 104 ? 1.788 -3.477 6.996 1.00 98.38 104 ALA A C 1
ATOM 829 O O . 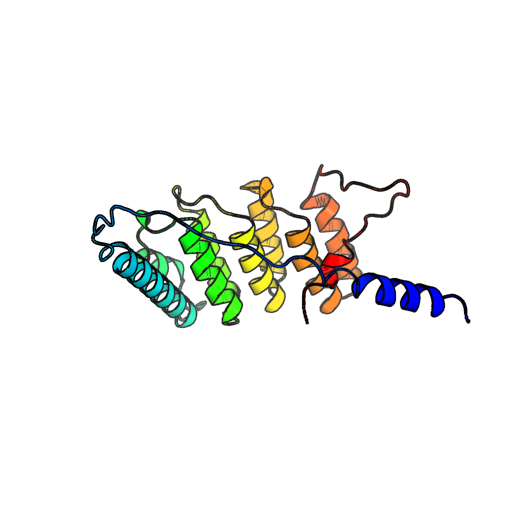ALA A 1 104 ? 0.597 -3.191 7.101 1.00 98.38 104 ALA A O 1
ATOM 830 N N . LEU A 1 105 ? 2.244 -4.299 6.047 1.00 98.19 105 LEU A N 1
ATOM 831 C CA . LEU A 1 105 ? 1.371 -4.961 5.084 1.00 98.19 105 LEU A CA 1
ATOM 832 C C . LEU A 1 105 ? 0.406 -5.943 5.758 1.00 98.19 105 LEU A C 1
ATOM 834 O O . LEU A 1 105 ? -0.776 -5.925 5.433 1.00 98.19 105 LEU A O 1
ATOM 838 N N . GLU A 1 106 ? 0.871 -6.768 6.697 1.00 97.56 106 GLU A N 1
ATOM 839 C CA . GLU A 1 106 ? 0.002 -7.678 7.454 1.00 97.56 106 GLU A CA 1
ATOM 840 C C . GLU A 1 106 ? -1.076 -6.916 8.239 1.00 97.56 106 GLU A C 1
ATOM 842 O O . GLU A 1 106 ? -2.240 -7.310 8.223 1.00 97.56 106 GLU A O 1
ATOM 847 N N . PHE A 1 107 ? -0.733 -5.773 8.843 1.00 97.69 107 PHE A N 1
ATOM 848 C CA . PHE A 1 107 ? -1.722 -4.902 9.482 1.00 97.69 107 PHE A CA 1
ATOM 849 C C . PHE A 1 107 ? -2.751 -4.342 8.487 1.00 97.69 107 PHE A C 1
ATOM 851 O O . PHE A 1 107 ? -3.951 -4.358 8.762 1.00 97.69 107 PHE A O 1
ATOM 858 N N . PHE A 1 108 ? -2.311 -3.876 7.316 1.00 97.38 108 PHE A N 1
ATOM 859 C CA . PHE A 1 108 ? -3.235 -3.354 6.311 1.00 97.38 108 PHE A CA 1
ATOM 860 C C . PHE A 1 108 ? -4.146 -4.453 5.741 1.00 97.38 108 PHE A C 1
ATOM 862 O O . PHE A 1 108 ? -5.355 -4.252 5.645 1.00 97.38 108 PHE A O 1
ATOM 869 N N . LYS A 1 109 ? -3.612 -5.647 5.448 1.00 95.88 109 LYS A N 1
ATOM 870 C CA . LYS A 1 109 ? -4.417 -6.818 5.055 1.00 95.88 109 LYS A CA 1
ATOM 871 C C . LYS A 1 109 ? -5.467 -7.145 6.108 1.00 95.88 109 LYS A C 1
ATOM 873 O O . LYS A 1 109 ? -6.640 -7.251 5.774 1.00 95.88 109 LYS A O 1
ATOM 878 N N . PHE A 1 110 ? -5.046 -7.211 7.371 1.00 95.12 110 PHE A N 1
ATOM 879 C CA . PHE A 1 110 ? -5.945 -7.422 8.494 1.00 95.12 110 PHE A CA 1
ATOM 880 C C . PHE A 1 110 ? -7.083 -6.394 8.498 1.00 95.12 110 PHE A C 1
ATOM 882 O O . PHE A 1 110 ? -8.236 -6.785 8.636 1.00 95.12 110 PHE A O 1
ATOM 889 N N . SER A 1 111 ? -6.804 -5.104 8.272 1.00 94.69 111 SER A N 1
ATOM 890 C CA . SER A 1 111 ? -7.872 -4.097 8.187 1.00 94.69 111 SER A CA 1
ATOM 891 C C . SER A 1 111 ? -8.820 -4.300 7.001 1.00 94.69 111 SER A C 1
ATOM 893 O O . SER A 1 111 ? -10.021 -4.123 7.174 1.00 94.69 111 SER A O 1
ATOM 895 N N . LEU A 1 112 ? -8.316 -4.714 5.830 1.00 92.31 112 LEU A N 1
ATOM 896 C CA . LEU A 1 112 ? -9.131 -4.936 4.625 1.00 92.31 112 LEU A CA 1
ATOM 897 C C . LEU A 1 112 ? -10.157 -6.061 4.793 1.00 92.31 112 LEU A C 1
ATOM 899 O O . LEU A 1 112 ? -11.200 -6.027 4.149 1.00 92.31 112 LEU A O 1
ATOM 903 N N . ASP A 1 113 ? -9.864 -7.047 5.638 1.00 87.62 113 ASP A N 1
ATOM 904 C CA . ASP A 1 113 ? -10.741 -8.201 5.852 1.00 87.62 113 ASP A CA 1
ATOM 905 C C . ASP A 1 113 ? -11.907 -7.895 6.824 1.00 87.62 113 ASP A C 1
ATOM 907 O O . ASP A 1 113 ? -12.759 -8.751 7.059 1.00 87.62 113 ASP A O 1
ATOM 911 N N . HIS A 1 114 ? -11.980 -6.680 7.390 1.00 85.00 114 HIS A N 1
ATOM 912 C CA . HIS A 1 114 ? -13.018 -6.288 8.348 1.00 85.00 114 HIS A CA 1
ATOM 913 C C . HIS A 1 114 ? -14.049 -5.337 7.728 1.00 85.00 114 HIS A C 1
ATOM 915 O O . HIS A 1 114 ? -13.729 -4.231 7.305 1.00 85.00 114 HIS A O 1
ATOM 921 N N . SER A 1 115 ? -15.324 -5.736 7.771 1.00 68.44 115 SER A N 1
ATOM 922 C CA . SER A 1 115 ? -16.445 -5.066 7.084 1.00 68.44 115 SER A CA 1
ATOM 923 C C . SER A 1 115 ? -16.718 -3.614 7.493 1.00 68.44 115 SER A C 1
ATOM 925 O O . SER A 1 115 ? -17.376 -2.890 6.753 1.00 68.44 115 SER A O 1
ATOM 927 N N . GLN A 1 116 ? -16.242 -3.178 8.661 1.00 75.88 116 GLN A N 1
ATOM 928 C CA . GLN A 1 116 ? -16.440 -1.806 9.149 1.00 75.88 116 GLN A CA 1
ATOM 929 C C . GLN A 1 116 ? -15.391 -0.821 8.617 1.00 75.88 116 GLN A C 1
ATOM 931 O O . GLN A 1 116 ? -15.563 0.393 8.741 1.00 75.88 116 GLN A O 1
ATOM 936 N N . PHE A 1 117 ? -14.311 -1.325 8.018 1.00 82.81 117 PHE A N 1
ATOM 937 C CA . PHE A 1 117 ? -13.259 -0.496 7.461 1.00 82.81 117 PHE A CA 1
ATOM 938 C C . PHE A 1 117 ? -13.516 -0.227 5.979 1.00 82.81 117 PHE A C 1
ATOM 940 O O . PHE A 1 117 ? -13.515 -1.135 5.154 1.00 82.81 117 PHE A O 1
ATOM 947 N N . SER A 1 118 ? -13.665 1.053 5.636 1.00 90.00 118 SER A N 1
ATOM 948 C CA . SER A 1 118 ? -13.527 1.504 4.255 1.00 90.00 118 SER A CA 1
ATOM 949 C C . SER A 1 118 ? -12.068 1.900 4.023 1.00 90.00 118 SER A C 1
ATOM 951 O O . SER A 1 118 ? -11.614 2.877 4.637 1.00 90.00 118 SER A O 1
ATOM 953 N N . PRO A 1 119 ? -11.319 1.191 3.160 1.00 92.50 119 PRO A N 1
ATOM 954 C CA . PRO A 1 119 ? -9.954 1.575 2.847 1.00 92.50 119 PRO A CA 1
ATOM 955 C C . PRO A 1 119 ? -9.901 2.941 2.170 1.00 92.50 119 PRO A C 1
ATOM 957 O O . PRO A 1 119 ? -10.809 3.337 1.439 1.00 92.50 119 PRO A O 1
ATOM 960 N N . SER A 1 120 ? -8.817 3.664 2.434 1.00 95.25 120 SER A N 1
ATOM 961 C CA . SER A 1 120 ? -8.559 4.995 1.895 1.00 95.25 120 SER A CA 1
ATOM 962 C C . SER A 1 120 ? -7.275 5.017 1.072 1.00 95.25 120 SER A C 1
ATOM 964 O O . SER A 1 120 ? -6.382 4.182 1.256 1.00 95.25 120 SER A O 1
ATOM 966 N N . SER A 1 121 ? -7.166 6.010 0.184 1.00 95.88 121 SER A N 1
ATOM 967 C CA . SER A 1 121 ? -5.953 6.226 -0.614 1.00 95.88 121 SER A CA 1
ATOM 968 C C . SER A 1 121 ? -4.749 6.475 0.290 1.00 95.88 121 SER A C 1
ATOM 970 O O . SER A 1 121 ? -3.668 5.969 0.024 1.00 95.88 121 SER A O 1
ATOM 972 N N . ASP A 1 122 ? -4.940 7.191 1.400 1.00 95.75 122 ASP A N 1
ATOM 973 C CA . ASP A 1 122 ? -3.875 7.502 2.353 1.00 95.75 122 ASP A CA 1
ATOM 974 C C . ASP A 1 122 ? -3.303 6.242 3.029 1.00 95.75 122 ASP A C 1
ATOM 976 O O . ASP A 1 122 ? -2.086 6.037 3.021 1.00 95.75 122 ASP A O 1
ATOM 980 N N . ALA A 1 123 ? -4.160 5.356 3.550 1.00 97.19 123 ALA A N 1
ATOM 981 C CA . ALA A 1 123 ? -3.726 4.095 4.152 1.00 97.19 123 ALA A CA 1
ATOM 982 C C . ALA A 1 123 ? -3.022 3.185 3.127 1.00 97.19 123 ALA A C 1
ATOM 984 O O . ALA A 1 123 ? 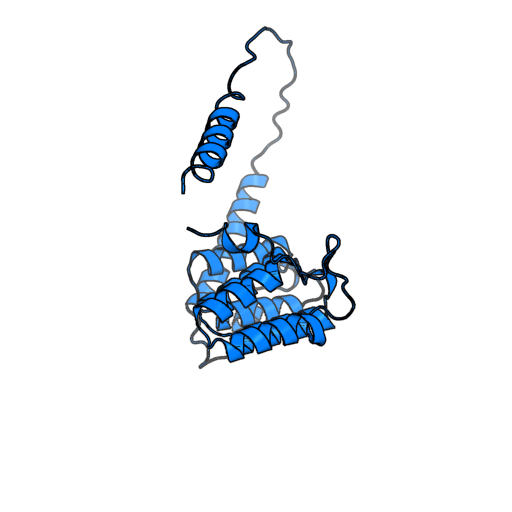-1.954 2.622 3.402 1.00 97.19 123 ALA A O 1
ATOM 985 N N . PHE A 1 124 ? -3.588 3.077 1.924 1.00 98.25 124 PHE A N 1
ATOM 986 C CA . PHE A 1 124 ? -3.000 2.311 0.828 1.00 98.25 124 PHE A CA 1
ATOM 987 C C . PHE A 1 124 ? -1.623 2.859 0.421 1.00 98.25 124 PHE A C 1
ATOM 989 O O . PHE A 1 124 ? -0.638 2.119 0.429 1.00 98.25 124 PHE A O 1
ATOM 996 N N . GLU A 1 125 ? -1.525 4.155 0.125 1.00 98.31 125 GLU A N 1
ATOM 997 C CA . GLU A 1 125 ? -0.291 4.811 -0.311 1.00 98.31 125 GLU A CA 1
ATOM 998 C C . GLU A 1 125 ? 0.799 4.757 0.764 1.00 98.31 125 GLU A C 1
ATOM 1000 O O . GLU A 1 125 ? 1.960 4.508 0.437 1.00 98.31 125 GLU A O 1
ATOM 1005 N N . LYS A 1 126 ? 0.454 4.927 2.050 1.00 98.25 126 LYS A N 1
ATOM 1006 C CA . LYS A 1 126 ? 1.404 4.750 3.162 1.00 98.25 126 LYS A CA 1
ATOM 1007 C C . LYS A 1 126 ? 1.956 3.334 3.192 1.00 98.25 126 LYS A C 1
ATOM 1009 O O . LYS A 1 126 ? 3.171 3.162 3.263 1.00 98.25 126 LYS A O 1
ATOM 1014 N N . THR A 1 127 ? 1.092 2.327 3.095 1.00 98.56 127 THR A N 1
ATOM 1015 C CA . THR A 1 127 ? 1.515 0.918 3.074 1.00 98.56 127 THR A CA 1
ATOM 1016 C C . THR A 1 127 ? 2.435 0.644 1.886 1.00 98.56 127 THR A C 1
ATOM 1018 O O . THR A 1 127 ? 3.519 0.082 2.057 1.00 98.56 127 THR A O 1
ATOM 1021 N N . LEU A 1 128 ? 2.049 1.116 0.697 1.00 98.38 128 LEU A N 1
ATOM 1022 C CA . LEU A 1 128 ? 2.836 0.984 -0.524 1.00 98.38 128 LEU A CA 1
ATOM 1023 C C . LEU A 1 128 ? 4.212 1.639 -0.373 1.00 98.38 128 LEU A C 1
ATOM 1025 O O . LEU A 1 128 ? 5.231 1.038 -0.704 1.00 98.38 128 LEU A O 1
ATOM 1029 N N . HIS A 1 129 ? 4.261 2.836 0.207 1.00 98.38 129 HIS A N 1
ATOM 1030 C CA . HIS A 1 129 ? 5.507 3.552 0.423 1.00 98.38 129 HIS A CA 1
ATOM 1031 C C . HIS A 1 129 ? 6.422 2.857 1.443 1.00 98.38 129 HIS A C 1
ATOM 1033 O O . HIS A 1 129 ? 7.644 2.856 1.268 1.00 98.38 129 HIS A O 1
ATOM 1039 N N . ILE A 1 130 ? 5.882 2.268 2.515 1.00 98.50 130 ILE A N 1
ATOM 1040 C CA . ILE A 1 130 ? 6.699 1.494 3.464 1.00 98.50 130 ILE A CA 1
ATOM 1041 C C . ILE A 1 130 ? 7.312 0.283 2.743 1.00 98.50 130 ILE A C 1
ATOM 1043 O O . ILE A 1 130 ? 8.515 0.046 2.864 1.00 98.50 130 ILE A O 1
ATOM 1047 N N . LEU A 1 131 ? 6.517 -0.449 1.956 1.00 98.62 131 LEU A N 1
ATOM 1048 C CA . LEU A 1 131 ? 6.981 -1.622 1.208 1.00 98.62 131 LEU A CA 1
ATOM 1049 C C . LEU A 1 131 ? 8.093 -1.277 0.216 1.00 98.62 131 LEU A C 1
ATOM 1051 O O . LEU A 1 131 ? 9.153 -1.902 0.241 1.00 98.62 131 LEU A O 1
ATOM 1055 N N . THR A 1 132 ? 7.883 -0.265 -0.624 1.00 98.19 132 THR A N 1
ATOM 1056 C CA . THR A 1 132 ? 8.858 0.118 -1.654 1.00 98.19 132 THR A CA 1
ATOM 1057 C C . THR A 1 132 ? 10.114 0.749 -1.057 1.00 98.19 132 THR A C 1
ATOM 1059 O O . THR A 1 132 ? 11.209 0.538 -1.577 1.00 98.19 132 THR A O 1
ATOM 1062 N N . ARG A 1 133 ? 10.009 1.455 0.081 1.00 96.75 133 ARG A N 1
ATOM 1063 C CA . ARG A 1 133 ? 11.178 1.922 0.850 1.00 96.75 133 ARG A CA 1
ATOM 1064 C C . ARG A 1 133 ? 12.048 0.751 1.311 1.00 96.75 133 ARG A C 1
ATOM 1066 O O . ARG A 1 133 ? 13.267 0.846 1.220 1.00 96.75 133 ARG A O 1
ATOM 1073 N N . MET A 1 134 ? 11.425 -0.336 1.763 1.00 96.31 134 MET A N 1
ATOM 1074 C CA . MET A 1 134 ? 12.104 -1.567 2.189 1.00 96.31 134 MET A CA 1
ATOM 1075 C C . MET A 1 134 ? 12.438 -2.508 1.021 1.00 96.31 134 MET A C 1
ATOM 1077 O O . MET A 1 134 ? 12.924 -3.610 1.246 1.00 96.31 134 MET A O 1
ATOM 1081 N N . ARG A 1 135 ? 12.198 -2.071 -0.226 1.00 97.12 135 ARG A N 1
ATOM 1082 C CA . ARG A 1 135 ? 12.442 -2.822 -1.469 1.00 97.12 135 ARG A CA 1
ATOM 1083 C C . ARG A 1 135 ? 11.665 -4.137 -1.578 1.00 97.12 135 ARG A C 1
ATOM 1085 O O . ARG A 1 135 ? 12.037 -5.013 -2.350 1.00 97.12 135 ARG A O 1
ATOM 1092 N N . TYR A 1 136 ? 10.544 -4.259 -0.872 1.00 98.00 136 TYR A N 1
ATOM 1093 C CA . TYR A 1 136 ? 9.633 -5.395 -1.008 1.00 98.00 136 TYR A CA 1
ATOM 1094 C C . TYR A 1 136 ? 8.723 -5.223 -2.234 1.00 98.00 136 TYR A C 1
ATOM 1096 O O . TYR A 1 136 ? 7.500 -5.147 -2.102 1.00 98.00 136 TYR A O 1
ATOM 1104 N N . PHE A 1 137 ? 9.318 -5.125 -3.428 1.00 97.88 137 PHE A N 1
ATOM 1105 C CA . PHE A 1 137 ? 8.602 -4.830 -4.673 1.00 97.88 137 PHE A CA 1
ATOM 1106 C C . PHE A 1 137 ? 7.571 -5.899 -5.034 1.00 97.88 137 PHE A C 1
ATOM 1108 O O . PHE A 1 137 ? 6.450 -5.542 -5.375 1.00 97.88 137 PHE A O 1
ATOM 1115 N N . ASP A 1 138 ? 7.876 -7.185 -4.851 1.00 97.94 138 ASP A N 1
ATOM 1116 C CA . ASP A 1 138 ? 6.919 -8.272 -5.116 1.00 97.94 138 ASP A CA 1
ATOM 1117 C C . ASP A 1 138 ? 5.654 -8.137 -4.261 1.00 97.94 138 ASP A C 1
ATOM 1119 O O . ASP A 1 138 ? 4.526 -8.302 -4.724 1.00 97.94 138 ASP A O 1
ATOM 1123 N N . ARG A 1 139 ? 5.829 -7.767 -2.987 1.00 98.38 139 ARG A N 1
ATOM 1124 C CA . ARG A 1 139 ? 4.714 -7.530 -2.063 1.00 98.38 139 ARG A CA 1
ATOM 1125 C C . ARG A 1 139 ? 3.972 -6.233 -2.377 1.00 98.38 139 ARG A C 1
ATOM 1127 O O . ARG A 1 139 ? 2.765 -6.169 -2.160 1.00 98.38 139 ARG A O 1
ATOM 1134 N N . ALA A 1 140 ? 4.669 -5.223 -2.889 1.00 98.44 140 ALA A N 1
ATOM 1135 C CA . ALA A 1 140 ? 4.068 -3.978 -3.349 1.00 98.44 140 ALA A CA 1
ATOM 1136 C C . ALA A 1 140 ? 3.215 -4.190 -4.616 1.00 98.44 140 ALA A C 1
ATOM 1138 O O . ALA A 1 140 ? 2.089 -3.701 -4.673 1.00 98.44 140 ALA A O 1
ATOM 1139 N N . TRP A 1 141 ? 3.692 -4.988 -5.578 1.00 98.25 141 TRP A N 1
ATOM 1140 C CA . TRP A 1 141 ? 2.916 -5.413 -6.748 1.00 98.25 141 TRP A CA 1
ATOM 1141 C C . TRP A 1 141 ? 1.676 -6.200 -6.349 1.00 98.25 141 TRP A C 1
ATOM 1143 O O . TRP A 1 141 ? 0.574 -5.830 -6.746 1.00 98.25 141 TRP A O 1
ATOM 1153 N N . TRP A 1 142 ? 1.839 -7.204 -5.483 1.00 98.00 142 TRP A N 1
ATOM 1154 C CA . TRP A 1 142 ? 0.712 -7.959 -4.936 1.00 98.00 142 TRP A CA 1
ATOM 1155 C C . TRP A 1 142 ? -0.338 -7.039 -4.295 1.00 98.00 142 TRP A C 1
ATOM 1157 O O . TRP A 1 142 ? -1.540 -7.223 -4.487 1.00 98.00 142 TRP A O 1
ATOM 1167 N N . LEU A 1 143 ? 0.105 -6.024 -3.542 1.00 98.25 143 LEU A N 1
ATOM 1168 C CA . LEU A 1 143 ? -0.799 -5.072 -2.903 1.00 98.25 143 LEU A CA 1
ATOM 1169 C C . LEU A 1 143 ? -1.588 -4.271 -3.944 1.00 98.25 143 LEU A C 1
ATOM 1171 O O . LEU A 1 143 ? -2.802 -4.139 -3.812 1.00 98.25 143 LEU A O 1
ATOM 1175 N N . MET A 1 144 ? -0.925 -3.760 -4.981 1.00 98.00 144 MET A N 1
ATOM 1176 C CA . MET A 1 144 ? -1.608 -3.033 -6.049 1.00 98.00 144 MET A CA 1
ATOM 1177 C C . MET A 1 144 ? -2.587 -3.911 -6.826 1.00 98.00 144 MET A C 1
ATOM 1179 O O . MET A 1 144 ? -3.693 -3.465 -7.109 1.00 98.00 144 MET A O 1
ATOM 1183 N N . GLU A 1 145 ? -2.225 -5.157 -7.131 1.00 97.56 145 GLU A N 1
ATOM 1184 C CA . GLU A 1 145 ? -3.109 -6.114 -7.805 1.00 97.56 145 GLU A CA 1
ATOM 1185 C C . GLU A 1 145 ? -4.349 -6.425 -6.956 1.00 97.56 145 GLU A C 1
ATOM 1187 O O . GLU A 1 145 ? -5.468 -6.449 -7.475 1.00 97.56 145 GLU A O 1
ATOM 1192 N N . ARG A 1 146 ? -4.174 -6.587 -5.637 1.00 96.25 146 ARG A N 1
ATOM 1193 C CA . ARG A 1 146 ? -5.289 -6.768 -4.699 1.00 96.25 146 ARG A CA 1
ATOM 1194 C C . ARG A 1 146 ? -6.183 -5.532 -4.628 1.00 96.25 146 ARG A C 1
ATOM 1196 O O . ARG A 1 146 ? -7.404 -5.668 -4.607 1.00 96.25 146 ARG A O 1
ATOM 1203 N N . ILE A 1 147 ? -5.617 -4.327 -4.585 1.00 96.25 147 ILE A N 1
ATOM 1204 C CA . ILE A 1 147 ? -6.411 -3.089 -4.571 1.00 96.25 147 ILE A CA 1
ATOM 1205 C C . ILE A 1 147 ? -7.108 -2.872 -5.913 1.00 96.25 147 ILE A C 1
ATOM 1207 O O . ILE A 1 147 ? -8.270 -2.488 -5.923 1.00 96.25 147 ILE A O 1
ATOM 1211 N N . ARG A 1 148 ? -6.476 -3.210 -7.038 1.00 95.31 148 ARG A N 1
ATOM 1212 C CA . ARG A 1 148 ? -7.119 -3.193 -8.356 1.00 95.31 148 ARG A CA 1
ATOM 1213 C C . ARG A 1 148 ? -8.386 -4.045 -8.385 1.00 95.31 148 ARG A C 1
ATOM 1215 O O . ARG A 1 148 ? -9.398 -3.594 -8.907 1.00 95.31 148 ARG A O 1
ATOM 1222 N N . SER A 1 149 ? -8.335 -5.263 -7.845 1.00 94.06 149 SER A N 1
ATOM 1223 C CA . SER A 1 149 ? -9.479 -6.180 -7.885 1.00 94.06 149 SER A CA 1
ATOM 1224 C C . SER A 1 149 ? -10.564 -5.848 -6.861 1.00 94.06 149 SER A C 1
ATOM 1226 O O . SER A 1 149 ? -11.737 -6.077 -7.134 1.00 94.06 149 SER A O 1
ATOM 1228 N N . THR A 1 150 ? -10.194 -5.312 -5.695 1.00 94.00 150 THR A N 1
ATOM 1229 C CA . THR A 1 150 ? -11.139 -5.103 -4.583 1.00 94.00 150 THR A CA 1
ATOM 1230 C C . THR A 1 150 ? -11.610 -3.657 -4.429 1.00 94.00 150 THR A C 1
ATOM 1232 O O . THR A 1 150 ? -12.765 -3.426 -4.091 1.00 94.00 150 THR A O 1
ATOM 1235 N N . HIS A 1 151 ? -10.739 -2.678 -4.680 1.00 94.19 151 HIS A N 1
ATOM 1236 C CA . HIS A 1 151 ? -10.971 -1.250 -4.432 1.00 94.19 151 HIS A CA 1
ATOM 1237 C C . HIS A 1 151 ? -10.289 -0.370 -5.507 1.00 94.19 151 HIS A C 1
ATOM 1239 O O . HIS A 1 151 ? -9.435 0.462 -5.182 1.00 94.19 151 HIS A O 1
ATOM 1245 N N . PRO A 1 152 ? -10.632 -0.525 -6.803 1.00 93.44 152 PRO A N 1
ATOM 1246 C CA . PRO A 1 152 ? -9.904 0.101 -7.916 1.00 93.44 152 PRO A CA 1
ATOM 1247 C C . PRO A 1 152 ? -9.861 1.635 -7.870 1.00 93.44 152 PRO A C 1
ATOM 1249 O O . PRO A 1 152 ? -8.945 2.239 -8.438 1.00 93.44 152 PRO A O 1
ATOM 1252 N N . SER A 1 153 ? -10.817 2.274 -7.189 1.00 92.25 153 SER A N 1
ATOM 1253 C CA . SER A 1 153 ? -10.864 3.728 -6.990 1.00 92.25 153 SER A CA 1
ATOM 1254 C C . SER A 1 153 ? -9.705 4.270 -6.146 1.00 92.25 153 SER A C 1
ATOM 1256 O O . SER A 1 153 ? -9.385 5.449 -6.259 1.00 92.25 153 SER A O 1
ATOM 1258 N N . LEU A 1 154 ? -9.049 3.428 -5.338 1.00 94.69 154 LEU A N 1
ATOM 1259 C CA . LEU A 1 154 ? -7.909 3.823 -4.501 1.00 94.69 154 LEU A CA 1
ATOM 1260 C C . LEU A 1 154 ? -6.581 3.866 -5.258 1.00 94.69 154 LEU A C 1
ATOM 1262 O O . LEU A 1 154 ? -5.596 4.395 -4.751 1.00 94.69 154 LEU A O 1
ATOM 1266 N N . LEU A 1 155 ? -6.529 3.302 -6.463 1.00 95.00 155 LEU A N 1
ATOM 1267 C CA . LEU A 1 155 ? -5.361 3.426 -7.322 1.00 95.00 155 LEU A CA 1
ATOM 1268 C C . LEU A 1 155 ? -5.314 4.847 -7.889 1.00 95.00 155 LEU A C 1
ATOM 1270 O O . LEU A 1 155 ? -6.188 5.259 -8.652 1.00 95.00 155 LEU A O 1
ATOM 1274 N N . THR A 1 156 ? -4.270 5.582 -7.529 1.00 92.81 156 THR A N 1
ATOM 1275 C CA . THR A 1 156 ? -4.042 6.978 -7.915 1.00 92.81 156 THR A CA 1
ATOM 1276 C C . THR A 1 156 ? -2.734 7.127 -8.689 1.00 92.81 156 THR A C 1
ATOM 1278 O O . THR A 1 156 ? -1.827 6.299 -8.565 1.00 92.81 156 THR A O 1
ATOM 1281 N N . LEU A 1 157 ? -2.570 8.237 -9.416 1.00 92.25 157 LEU A N 1
ATOM 1282 C CA . LEU A 1 157 ? -1.274 8.614 -10.004 1.00 92.25 157 LEU A CA 1
ATOM 1283 C C . LEU A 1 157 ? -0.158 8.683 -8.954 1.00 92.25 157 LEU A C 1
ATOM 1285 O O . LEU A 1 157 ? 0.995 8.356 -9.230 1.00 92.25 157 LEU A O 1
ATOM 1289 N N . LYS A 1 158 ? -0.507 9.062 -7.722 1.00 95.38 158 LYS A N 1
ATOM 1290 C CA . LYS A 1 158 ? 0.426 9.080 -6.600 1.00 95.38 158 LYS A CA 1
ATOM 1291 C C . LYS A 1 158 ? 0.897 7.671 -6.241 1.00 95.38 158 LYS A C 1
ATOM 1293 O O . LYS A 1 158 ? 2.098 7.467 -6.090 1.00 95.38 158 LYS A O 1
ATOM 1298 N N . SER A 1 159 ? -0.006 6.691 -6.173 1.00 95.81 159 SER A N 1
ATOM 1299 C CA . SER A 1 159 ? 0.372 5.289 -5.939 1.00 95.81 159 SER A CA 1
ATOM 1300 C C . SER A 1 159 ? 1.273 4.722 -7.047 1.00 95.81 159 SER A C 1
ATOM 1302 O O . SER A 1 159 ? 2.280 4.080 -6.745 1.00 95.81 159 SER A O 1
ATOM 1304 N N . MET A 1 160 ? 0.997 5.059 -8.313 1.00 96.19 160 MET A N 1
ATOM 1305 C CA . MET A 1 160 ? 1.858 4.718 -9.452 1.00 96.19 160 MET A CA 1
ATOM 1306 C C . MET A 1 160 ? 3.255 5.336 -9.301 1.00 96.19 160 MET A C 1
ATOM 1308 O O . MET A 1 160 ? 4.259 4.630 -9.403 1.00 96.19 160 MET A O 1
ATOM 1312 N N . SER A 1 161 ? 3.333 6.632 -8.981 1.00 96.88 161 SER A N 1
ATOM 1313 C CA . SER A 1 161 ? 4.608 7.325 -8.760 1.00 96.88 161 SER A CA 1
ATOM 1314 C C . SER A 1 161 ? 5.434 6.705 -7.628 1.00 96.88 161 SER A C 1
ATOM 1316 O O . SER A 1 161 ? 6.638 6.491 -7.784 1.00 96.88 161 SER A O 1
ATOM 1318 N N . ILE A 1 162 ? 4.803 6.357 -6.499 1.00 97.81 162 ILE A N 1
ATOM 1319 C CA . ILE A 1 162 ? 5.482 5.710 -5.363 1.00 97.81 162 ILE A CA 1
ATOM 1320 C C . ILE A 1 162 ? 6.194 4.427 -5.808 1.00 97.81 162 ILE A C 1
ATOM 1322 O O . ILE A 1 162 ? 7.320 4.170 -5.379 1.00 97.81 162 ILE A O 1
ATOM 1326 N N . MET A 1 163 ? 5.557 3.629 -6.665 1.00 97.88 163 MET A N 1
ATOM 1327 C CA . MET A 1 163 ? 6.151 2.409 -7.207 1.00 97.88 163 MET A CA 1
ATOM 1328 C C . MET A 1 163 ? 7.272 2.711 -8.200 1.00 97.88 163 MET A C 1
ATOM 1330 O O . MET A 1 163 ? 8.413 2.298 -7.983 1.00 97.88 163 MET A O 1
ATOM 1334 N N . LEU A 1 164 ? 6.972 3.460 -9.262 1.00 97.44 164 LEU A N 1
ATOM 1335 C CA . LEU A 1 164 ? 7.902 3.666 -10.375 1.00 97.44 164 LEU A CA 1
ATOM 1336 C C . LEU A 1 164 ? 9.155 4.441 -9.962 1.00 97.44 164 LEU A C 1
ATOM 1338 O O . LEU A 1 164 ? 10.257 4.108 -10.395 1.00 97.44 164 LEU A O 1
ATOM 1342 N N . SER A 1 165 ? 9.027 5.421 -9.065 1.00 97.06 165 SER A N 1
ATOM 1343 C CA . SER A 1 165 ? 10.181 6.162 -8.535 1.00 97.06 165 SER A CA 1
ATOM 1344 C C . SER A 1 165 ? 11.147 5.271 -7.749 1.00 97.06 165 SER A C 1
ATOM 1346 O O . SER A 1 165 ? 12.358 5.479 -7.778 1.00 97.06 165 SER A O 1
ATOM 1348 N N . LYS A 1 166 ? 10.640 4.254 -7.044 1.00 97.31 166 LYS A N 1
ATOM 1349 C CA . LYS A 1 166 ? 11.479 3.325 -6.277 1.00 97.31 166 LYS A CA 1
ATOM 1350 C C . LYS A 1 166 ? 12.063 2.229 -7.155 1.00 97.31 166 LYS A C 1
ATOM 1352 O O . LYS A 1 166 ? 13.218 1.876 -6.945 1.00 97.31 166 LYS A O 1
ATOM 1357 N N . ILE A 1 167 ? 11.308 1.733 -8.133 1.00 97.00 167 ILE A N 1
ATOM 1358 C CA . ILE A 1 167 ? 11.805 0.757 -9.109 1.00 97.00 167 ILE A CA 1
ATOM 1359 C C . ILE A 1 167 ? 12.925 1.384 -9.942 1.00 97.00 167 ILE A C 1
ATOM 1361 O O . ILE A 1 167 ? 14.040 0.881 -9.898 1.00 97.00 167 ILE A O 1
ATOM 1365 N N . SER A 1 168 ? 12.689 2.541 -10.568 1.00 96.38 168 SER A N 1
ATOM 1366 C CA . SER A 1 168 ? 13.713 3.247 -11.362 1.00 96.38 168 SER A CA 1
ATOM 1367 C C . SER A 1 168 ? 14.987 3.576 -10.582 1.00 96.38 168 SER A C 1
ATOM 1369 O O . SER A 1 168 ? 16.073 3.609 -11.151 1.00 96.38 168 SER A O 1
ATOM 1371 N N . LYS A 1 169 ? 14.875 3.801 -9.267 1.00 96.75 169 LYS A N 1
ATOM 1372 C CA . LYS A 1 169 ? 16.027 4.065 -8.399 1.00 96.75 169 LYS A CA 1
ATOM 1373 C C . LYS A 1 169 ? 16.847 2.815 -8.061 1.00 96.75 169 LYS A C 1
ATOM 1375 O O . LYS A 1 169 ? 18.037 2.946 -7.783 1.00 96.75 169 LYS A O 1
ATOM 1380 N N . PHE A 1 170 ? 16.222 1.643 -7.961 1.00 95.56 170 PHE A N 1
ATOM 1381 C CA . PHE A 1 170 ? 16.846 0.460 -7.351 1.00 95.56 170 PHE A CA 1
ATOM 1382 C C . PHE A 1 170 ? 16.915 -0.777 -8.253 1.00 95.56 170 PHE A C 1
ATOM 1384 O O . PHE A 1 170 ? 17.599 -1.725 -7.878 1.00 95.56 170 PHE A O 1
ATOM 1391 N N . GLN A 1 171 ? 16.216 -0.792 -9.385 1.00 94.69 171 GLN A N 1
ATOM 1392 C CA . GLN A 1 171 ? 16.162 -1.909 -10.331 1.00 94.69 171 GLN A CA 1
ATOM 1393 C C . GLN A 1 171 ? 16.873 -1.555 -11.644 1.00 94.69 171 GLN A C 1
ATOM 1395 O O . GLN A 1 171 ? 17.330 -0.425 -11.826 1.00 94.69 171 GLN A O 1
ATOM 1400 N N . SER A 1 172 ? 16.987 -2.527 -12.554 1.00 96.00 172 SER A N 1
ATOM 1401 C CA . SER A 1 172 ? 17.578 -2.293 -13.875 1.00 96.00 172 SER A CA 1
ATOM 1402 C C . SER A 1 172 ? 16.689 -1.405 -14.753 1.00 96.00 172 SER A C 1
ATOM 1404 O O . SER A 1 172 ? 15.509 -1.171 -14.462 1.00 96.00 172 SER A O 1
ATOM 1406 N N . TYR A 1 173 ? 17.260 -0.915 -15.852 1.00 94.81 173 TYR A N 1
ATOM 1407 C CA . TYR A 1 173 ? 16.516 -0.164 -16.859 1.00 94.81 173 TYR A CA 1
ATOM 1408 C C . TYR A 1 173 ? 15.385 -1.009 -17.460 1.00 94.81 173 TYR A C 1
ATOM 1410 O O . TYR A 1 173 ? 14.246 -0.556 -17.521 1.00 94.81 173 TYR A O 1
ATOM 1418 N N . GLU A 1 174 ? 15.674 -2.264 -17.802 1.00 96.62 174 GLU A N 1
ATOM 1419 C CA . GLU A 1 174 ? 14.716 -3.230 -18.346 1.00 96.62 174 GLU A CA 1
ATOM 1420 C C . GLU A 1 174 ? 13.577 -3.480 -17.354 1.00 96.62 174 GLU A C 1
ATOM 1422 O O . GLU A 1 174 ? 12.413 -3.304 -17.697 1.00 96.62 174 GLU A O 1
ATOM 1427 N N . SER A 1 175 ? 13.910 -3.745 -16.085 1.00 94.00 175 SER A N 1
ATOM 1428 C CA . SER A 1 175 ? 12.914 -3.922 -15.015 1.00 94.00 175 SER A CA 1
ATOM 1429 C C . SER A 1 175 ? 12.044 -2.676 -14.820 1.00 94.00 175 SER A C 1
ATOM 1431 O O . SER A 1 175 ? 10.885 -2.755 -14.416 1.00 94.00 175 SER A O 1
ATOM 1433 N N . THR A 1 176 ? 12.611 -1.494 -15.070 1.00 95.31 176 THR A N 1
ATOM 1434 C CA . THR A 1 176 ? 11.873 -0.235 -15.004 1.00 95.31 176 THR A CA 1
ATOM 1435 C C . THR A 1 176 ? 10.890 -0.128 -16.163 1.00 95.31 176 THR A C 1
ATOM 1437 O O . THR A 1 176 ? 9.732 0.195 -15.915 1.00 95.31 176 THR A O 1
ATOM 1440 N N . LEU A 1 177 ? 11.307 -0.434 -17.396 1.00 96.25 177 LEU A N 1
ATOM 1441 C CA . LEU A 1 177 ? 10.408 -0.466 -18.555 1.00 96.25 177 LEU A CA 1
ATOM 1442 C C . LEU A 1 177 ? 9.266 -1.469 -18.356 1.00 96.25 177 LEU A C 1
ATOM 1444 O O . LEU A 1 177 ? 8.107 -1.098 -18.528 1.00 96.25 177 LEU A O 1
ATOM 1448 N N . GLU A 1 178 ? 9.575 -2.681 -17.893 1.00 96.94 178 GLU A N 1
ATOM 1449 C CA . GLU A 1 178 ? 8.574 -3.699 -17.551 1.00 96.94 178 GLU A CA 1
ATOM 1450 C C . GLU A 1 178 ? 7.591 -3.193 -16.486 1.00 96.94 178 GLU A C 1
ATOM 1452 O O . GLU A 1 178 ? 6.390 -3.440 -16.561 1.00 96.94 178 GLU A O 1
ATOM 1457 N N . ALA A 1 179 ? 8.069 -2.432 -15.497 1.00 96.50 179 ALA A N 1
ATOM 1458 C CA . ALA A 1 179 ? 7.200 -1.835 -14.491 1.00 96.50 179 ALA A CA 1
ATOM 1459 C C . ALA A 1 179 ? 6.269 -0.760 -15.070 1.00 96.50 179 ALA A C 1
ATOM 1461 O O . ALA A 1 179 ? 5.117 -0.681 -14.645 1.00 96.50 179 ALA A O 1
ATOM 1462 N N . PHE A 1 180 ? 6.739 0.064 -16.014 1.00 95.38 180 PHE A N 1
ATOM 1463 C CA . PHE A 1 180 ? 5.882 1.021 -16.724 1.00 95.38 180 PHE A CA 1
ATOM 1464 C C . PHE A 1 180 ? 4.804 0.293 -17.531 1.00 95.38 180 PHE A C 1
ATOM 1466 O O . PHE A 1 180 ? 3.625 0.613 -17.386 1.00 95.38 180 PHE A O 1
ATOM 1473 N N . GLU A 1 181 ? 5.194 -0.724 -18.297 1.00 94.81 181 GLU A N 1
ATOM 1474 C CA . GLU A 1 181 ? 4.271 -1.536 -19.090 1.00 94.81 181 GLU A CA 1
ATOM 1475 C C . GLU A 1 181 ? 3.228 -2.227 -18.201 1.00 94.81 181 GLU A C 1
ATOM 1477 O O . GLU A 1 181 ? 2.026 -2.122 -18.442 1.00 94.81 181 GLU A O 1
ATOM 1482 N N . LYS A 1 182 ? 3.661 -2.842 -17.094 1.00 96.38 182 LYS A N 1
ATOM 1483 C CA . LYS A 1 182 ? 2.767 -3.470 -16.113 1.00 96.38 182 LYS A CA 1
ATOM 1484 C C . LYS A 1 182 ? 1.786 -2.472 -15.488 1.00 96.38 182 LYS A C 1
ATOM 1486 O O . LYS A 1 182 ? 0.630 -2.812 -15.226 1.00 96.38 182 LYS A O 1
ATOM 1491 N N . MET A 1 183 ? 2.204 -1.229 -15.232 1.00 94.81 183 MET A N 1
ATOM 1492 C CA . MET A 1 183 ? 1.287 -0.202 -14.722 1.00 94.81 183 MET A CA 1
ATOM 1493 C C . MET A 1 183 ? 0.163 0.095 -15.710 1.00 94.81 183 MET A C 1
ATOM 1495 O O . MET A 1 183 ? -0.993 0.174 -15.297 1.00 94.81 183 MET A O 1
ATOM 1499 N N . GLU A 1 184 ? 0.498 0.254 -16.986 1.00 90.88 184 GLU A N 1
ATOM 1500 C CA . GLU A 1 184 ? -0.451 0.600 -18.043 1.00 90.88 184 GLU A CA 1
ATOM 1501 C C . GLU A 1 184 ? -1.386 -0.569 -18.378 1.00 90.88 184 GLU A C 1
ATOM 1503 O O . GLU A 1 184 ? -2.610 -0.411 -18.375 1.00 90.88 184 GLU A O 1
ATOM 1508 N N . ASN A 1 185 ? -0.810 -1.754 -18.577 1.00 92.56 185 ASN A N 1
ATOM 1509 C CA . ASN A 1 185 ? -1.509 -2.908 -19.136 1.00 92.56 185 ASN A CA 1
ATOM 1510 C C . ASN A 1 185 ? -2.208 -3.779 -18.092 1.00 92.56 185 ASN A C 1
ATOM 1512 O O . ASN A 1 185 ? -3.223 -4.397 -18.415 1.00 92.56 185 ASN A O 1
ATOM 1516 N N . ASP A 1 186 ? -1.723 -3.791 -16.843 1.00 94.06 186 ASP A N 1
ATOM 1517 C CA . ASP A 1 186 ? -2.250 -4.691 -15.811 1.00 94.06 186 ASP A CA 1
ATOM 1518 C C . ASP A 1 186 ? -2.913 -3.944 -14.652 1.00 94.06 186 ASP A C 1
ATOM 1520 O O . ASP A 1 186 ? -3.958 -4.380 -14.160 1.00 94.06 186 ASP A O 1
ATOM 1524 N N . ILE A 1 187 ? -2.335 -2.830 -14.183 1.00 94.88 187 ILE A N 1
ATOM 1525 C CA . ILE A 1 187 ? -2.804 -2.149 -12.961 1.00 94.88 187 ILE A CA 1
ATOM 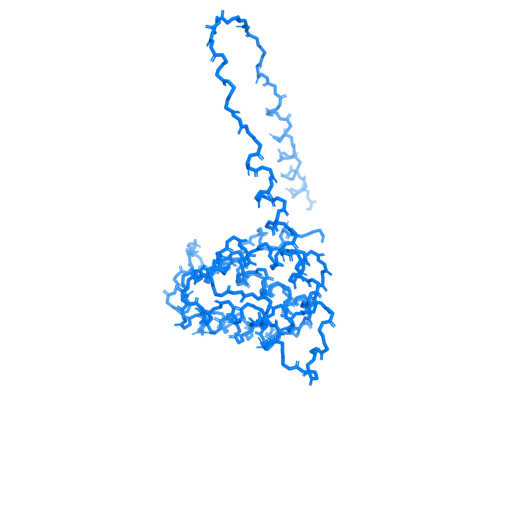1526 C C . ILE A 1 187 ? -3.853 -1.072 -13.244 1.00 94.88 187 ILE A C 1
ATOM 1528 O O . ILE A 1 187 ? -4.891 -1.036 -12.578 1.00 94.88 187 ILE A O 1
ATOM 1532 N N . PHE A 1 188 ? -3.606 -0.202 -14.221 1.00 91.56 188 PHE A N 1
ATOM 1533 C CA . PHE A 1 188 ? -4.453 0.951 -14.546 1.00 91.56 188 PHE A CA 1
ATOM 1534 C C . PHE A 1 188 ? -5.291 0.746 -15.819 1.00 91.56 188 PHE A C 1
ATOM 1536 O O . PHE A 1 188 ? -5.726 1.720 -16.430 1.00 91.56 188 PHE A O 1
ATOM 1543 N N . VAL A 1 189 ? -5.581 -0.509 -16.176 1.00 85.44 189 VAL A N 1
ATOM 1544 C CA . VAL A 1 189 ? -6.318 -0.889 -17.395 1.00 85.44 189 VAL A CA 1
ATOM 1545 C C . VAL A 1 189 ? -7.575 -0.047 -17.597 1.00 85.44 189 VAL A C 1
ATOM 1547 O O . VAL A 1 189 ? -8.412 0.081 -16.702 1.00 85.44 189 VAL A O 1
ATOM 1550 N N . GLY A 1 190 ? -7.713 0.525 -18.792 1.00 73.50 190 GLY A N 1
ATOM 1551 C CA . GLY A 1 190 ? -8.888 1.306 -19.178 1.00 73.50 190 GLY A CA 1
ATOM 1552 C C . GLY A 1 190 ? -8.956 2.716 -18.583 1.00 73.50 190 GLY A C 1
ATOM 1553 O O . GLY A 1 190 ? -9.882 3.457 -18.919 1.00 73.50 190 GLY A O 1
ATOM 1554 N N . ARG A 1 191 ? -7.988 3.141 -17.756 1.00 74.50 191 ARG A N 1
ATOM 1555 C CA . ARG A 1 191 ? -7.837 4.561 -17.421 1.00 74.50 191 ARG A CA 1
ATOM 1556 C C . ARG A 1 191 ? -7.093 5.273 -18.534 1.00 74.50 191 ARG A C 1
ATOM 1558 O O . ARG A 1 191 ? -5.935 4.990 -18.810 1.00 74.50 191 ARG A O 1
ATOM 1565 N N . LYS A 1 192 ? -7.764 6.247 -19.142 1.00 59.91 192 LYS A N 1
ATOM 1566 C CA . LYS A 1 192 ? -7.106 7.212 -20.015 1.00 59.91 192 LYS A CA 1
ATOM 1567 C C . LYS A 1 192 ? -6.358 8.200 -19.132 1.00 59.91 192 LYS A C 1
ATOM 1569 O O . LYS A 1 192 ? -6.981 8.973 -18.408 1.00 59.91 192 LYS A O 1
ATOM 1574 N N . PHE A 1 193 ? -5.034 8.151 -19.167 1.00 58.22 193 PHE A N 1
ATOM 1575 C CA . PHE A 1 193 ? -4.223 9.254 -18.674 1.00 58.22 193 PHE A CA 1
ATOM 1576 C C . PHE A 1 193 ? -4.418 10.418 -19.648 1.00 58.22 193 PHE A C 1
ATOM 1578 O O . PHE A 1 193 ? -4.219 10.246 -20.853 1.00 58.22 193 PHE A O 1
ATOM 1585 N N . GLU A 1 194 ? -4.892 11.568 -19.159 1.00 48.84 194 GLU A N 1
ATOM 1586 C CA . GLU A 1 194 ? -5.052 12.760 -19.997 1.00 48.84 194 GLU A CA 1
ATOM 1587 C C . GLU A 1 194 ? -3.717 13.047 -20.689 1.00 48.84 194 GLU A C 1
ATOM 1589 O O . GLU A 1 194 ? -2.682 13.247 -20.052 1.00 48.84 194 GLU A O 1
ATOM 1594 N N . THR A 1 195 ? -3.736 12.939 -22.014 1.00 44.47 195 THR A N 1
ATOM 1595 C CA . THR A 1 195 ? -2.568 13.122 -22.863 1.00 44.47 195 THR A CA 1
ATOM 1596 C C . THR A 1 195 ? -2.754 14.468 -23.540 1.00 44.47 195 THR A C 1
ATOM 1598 O O . THR A 1 195 ? -3.590 14.584 -24.434 1.00 44.47 195 THR A O 1
ATOM 1601 N N . ASP A 1 196 ? -2.009 15.486 -23.113 1.00 42.03 196 ASP A N 1
ATOM 1602 C CA . ASP A 1 196 ? -1.944 16.745 -23.857 1.00 42.03 196 ASP A CA 1
ATOM 1603 C C . ASP A 1 196 ? -1.303 16.444 -25.223 1.00 42.03 196 ASP A C 1
ATOM 1605 O O . ASP A 1 196 ? -0.143 16.037 -25.287 1.00 42.03 196 ASP A O 1
ATOM 1609 N N . GLU A 1 197 ? -2.109 16.552 -26.282 1.00 44.28 197 GLU A N 1
ATOM 1610 C CA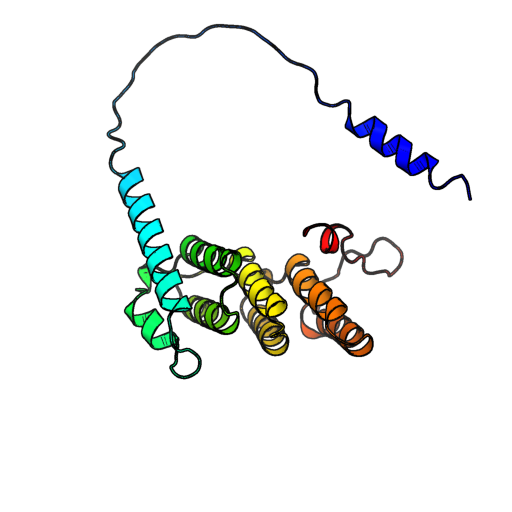 . GLU A 1 197 ? -1.821 16.547 -27.730 1.00 44.28 197 GLU A CA 1
ATOM 1611 C C . GLU A 1 197 ? -0.391 16.186 -28.201 1.00 44.28 197 GLU A C 1
ATOM 1613 O O . GLU A 1 197 ? 0.264 16.940 -28.919 1.00 44.28 197 GLU A O 1
ATOM 1618 N N . GLY A 1 198 ? 0.099 14.992 -27.854 1.00 42.50 198 GLY A N 1
ATOM 1619 C CA . GLY A 1 198 ? 1.422 14.541 -28.309 1.00 42.50 198 GLY A CA 1
ATOM 1620 C C . GLY A 1 198 ? 1.853 13.137 -27.883 1.00 42.50 198 GLY A C 1
ATOM 1621 O O . GLY A 1 198 ? 3.040 12.829 -27.942 1.00 42.50 198 GLY A O 1
ATOM 1622 N N . GLY A 1 199 ? 0.936 12.284 -27.411 1.00 39.94 199 GLY A N 1
ATOM 1623 C CA . GLY A 1 199 ? 1.224 10.868 -27.125 1.00 39.94 199 GLY A CA 1
ATOM 1624 C C . GLY A 1 199 ? 2.216 10.594 -25.986 1.00 39.94 199 GLY A C 1
ATOM 1625 O O . GLY A 1 199 ? 2.568 9.444 -25.755 1.00 39.94 199 GLY A O 1
ATOM 1626 N N . THR A 1 200 ? 2.685 11.617 -25.266 1.00 39.69 200 THR A N 1
ATOM 1627 C CA . THR A 1 200 ? 3.633 11.437 -24.160 1.00 39.69 200 THR A CA 1
ATOM 1628 C C . THR A 1 200 ? 2.876 11.427 -22.839 1.00 39.69 200 THR A C 1
ATOM 1630 O O . THR A 1 200 ? 2.340 12.454 -22.420 1.00 39.69 200 THR A O 1
ATOM 1633 N N . ILE A 1 201 ? 2.868 10.279 -22.154 1.00 47.84 201 ILE A N 1
ATOM 1634 C CA . ILE A 1 201 ? 2.419 10.179 -20.762 1.00 47.84 201 ILE A CA 1
ATOM 1635 C C . ILE A 1 201 ? 3.326 11.091 -19.930 1.00 47.84 201 ILE A C 1
ATOM 1637 O O . ILE A 1 201 ? 4.505 10.798 -19.713 1.00 47.84 201 ILE A O 1
ATOM 1641 N N . ARG A 1 202 ? 2.799 12.224 -19.455 1.00 44.31 202 ARG A N 1
ATOM 1642 C CA . ARG A 1 202 ? 3.500 13.024 -18.450 1.00 44.31 202 ARG A CA 1
ATOM 1643 C C . ARG A 1 202 ? 3.440 12.266 -17.129 1.00 44.31 202 ARG A C 1
ATOM 1645 O O . ARG A 1 202 ? 2.425 12.291 -16.440 1.00 44.31 202 ARG A O 1
ATOM 1652 N N . VAL A 1 203 ? 4.553 11.647 -16.734 1.00 50.41 203 VAL A N 1
ATOM 1653 C CA . VAL A 1 203 ? 4.799 11.418 -15.305 1.00 50.41 203 VAL A CA 1
ATOM 1654 C C . VAL A 1 203 ? 4.770 12.809 -14.656 1.00 50.41 203 VAL A C 1
ATOM 1656 O O . VAL A 1 203 ? 5.492 13.690 -15.137 1.00 50.41 203 VAL A O 1
ATOM 1659 N N . PRO A 1 204 ? 3.917 13.074 -13.647 1.00 42.78 204 PRO A N 1
ATOM 1660 C CA . PRO A 1 204 ? 3.801 14.415 -13.088 1.00 42.78 204 PRO A CA 1
ATOM 1661 C C . PRO A 1 204 ? 5.189 14.908 -12.664 1.00 42.78 204 PRO A C 1
ATOM 1663 O O . PRO A 1 204 ? 5.913 14.193 -11.973 1.00 42.78 204 PRO A O 1
ATOM 1666 N N . LYS A 1 205 ? 5.593 16.117 -13.072 1.00 43.09 205 LYS A N 1
ATOM 1667 C CA . LYS A 1 205 ? 6.891 16.692 -12.654 1.00 43.09 205 LYS A CA 1
ATOM 1668 C C . LYS A 1 205 ? 6.982 16.832 -11.125 1.00 43.09 205 LYS A C 1
ATOM 1670 O O . LYS A 1 205 ? 8.067 16.790 -10.548 1.00 43.09 205 LYS A O 1
ATOM 1675 N N . ASP A 1 206 ? 5.831 16.860 -10.462 1.00 45.38 206 ASP A N 1
ATOM 1676 C CA . ASP A 1 206 ? 5.697 16.888 -9.006 1.00 45.38 206 ASP A CA 1
ATOM 1677 C C . ASP A 1 206 ? 5.861 15.498 -8.371 1.00 45.38 206 ASP A C 1
ATOM 1679 O O . ASP A 1 206 ? 6.133 15.385 -7.179 1.00 45.38 206 ASP A O 1
ATOM 1683 N N . ALA A 1 207 ? 5.758 14.421 -9.157 1.00 46.19 207 ALA A N 1
ATOM 1684 C CA . ALA A 1 207 ? 5.865 13.048 -8.669 1.00 46.19 207 ALA A CA 1
ATOM 1685 C C . ALA A 1 207 ? 7.284 12.709 -8.174 1.00 46.19 207 ALA A C 1
ATOM 1687 O O . ALA A 1 207 ? 7.439 11.837 -7.322 1.00 46.19 207 ALA A O 1
ATOM 1688 N N . PHE A 1 208 ? 8.291 13.440 -8.664 1.00 44.91 208 PHE A N 1
ATOM 1689 C CA . PHE A 1 208 ? 9.685 13.362 -8.218 1.00 44.91 208 PHE A CA 1
ATOM 1690 C C . PHE A 1 208 ? 10.118 14.549 -7.342 1.00 44.91 208 PHE A C 1
ATOM 1692 O O . PHE A 1 208 ? 11.227 14.530 -6.818 1.00 44.91 208 PHE A O 1
ATOM 1699 N N . SER A 1 209 ? 9.258 15.560 -7.156 1.00 42.69 209 SER A N 1
ATOM 1700 C CA . SER A 1 209 ? 9.595 16.804 -6.439 1.00 42.69 209 SER A CA 1
ATOM 1701 C C . SER A 1 209 ? 9.123 16.828 -4.979 1.00 42.69 209 SER A C 1
ATOM 1703 O O . SER A 1 209 ? 9.379 17.793 -4.264 1.00 42.69 209 SER A O 1
ATOM 1705 N N . ILE A 1 210 ? 8.444 15.778 -4.506 1.00 39.06 210 ILE A N 1
ATOM 1706 C CA . ILE A 1 210 ? 7.978 15.669 -3.117 1.00 39.06 210 ILE A CA 1
ATOM 1707 C C . ILE A 1 210 ? 8.782 14.590 -2.394 1.00 39.06 210 ILE A C 1
ATOM 1709 O O . ILE A 1 210 ? 8.196 13.605 -1.988 1.00 39.06 210 ILE A O 1
ATOM 1713 N N . PHE A 1 211 ? 10.099 14.737 -2.255 1.00 35.16 211 PHE A N 1
ATOM 1714 C CA . PHE A 1 211 ? 10.875 14.239 -1.105 1.00 35.16 211 PHE A CA 1
ATOM 1715 C C . PHE A 1 211 ? 12.237 14.966 -1.075 1.00 35.16 211 PHE A C 1
ATOM 1717 O O . PHE A 1 211 ? 12.760 15.264 -2.148 1.00 35.16 211 PHE A O 1
ATOM 1724 N N . PRO A 1 212 ? 12.783 15.282 0.117 1.00 40.06 212 PRO A N 1
ATOM 1725 C CA . PRO A 1 212 ? 14.127 15.844 0.266 1.00 40.06 212 PRO A CA 1
ATOM 1726 C C . PRO A 1 212 ? 15.230 14.887 -0.208 1.00 40.06 212 PRO A C 1
ATOM 1728 O O . PRO A 1 212 ? 15.004 13.650 -0.196 1.00 40.06 212 PRO A O 1
#

Foldseek 3Di:
DPPPVVVVVVVVVVVVPPPDDDDDDDDDDDDDDDPPVPPPPVVVVVVLVVLLVVVLCLLQVDPPPVPQSLVVCCVSPPLVNLEQVSLLSSLVVCLVVLGQLVSLLSSVVSSVVRPRYDHALSSLLSSLLSCLVVPVLVVSVVSLLVCCVPPLVSDDLLSLLSNLVSCVVPHDPVSSVVSVVCCDPPRCDPDDQDDDPDPDRDSDPVSVVPDD

Radius of gyration: 23.42 Å; chains: 1; bounding box: 48×65×59 Å

Secondary structure (DSSP, 8-state):
--SHHHHHHHHHHHTTSS-------------------TTHHHHHHHHHHHHHHHHHHHHHHS-TTTS-HHHHHHHH--GGG--HHHHHHHHHHHHHTT--HHHHHHHHHHHHTSTT----HHHHHHHHHHHHHTT-HHHHHHHHHHHHHH-GGG--HHHHHHHHHHHHHHS-HHHHHHHHHHIIIIISTT------SSS-----GGGTTS--

Sequence (212 aa):
MSSILEEGMLLWLRLKRFNQLTQIPHKPPSSFSVPVRSFSRSHQSSETKNKIERIVRVINDHPFPDQPLQTTLLQNIPPSALSTIFVESVLGRLFAAHSNGLKALEFFKFSLDHSQFSPSSDAFEKTLHILTRMRYFDRAWWLMERIRSTHPSLLTLKSMSIMLSKISKFQSYESTLEAFEKMENDIFVGRKFETDEGGTIRVPKDAFSIFP